Protein AF-A0A6U5VMT8-F1 (afdb_monomer_lite)

Sequence (279 aa):
MILKGLLLFLVVIGVCDGATSYKAERITAAGPVEYISSEPFVTAVGCVEQLKVTFYPINGVLPATINLYRLGTDFQITASAALIGPGREHDIICCSHYPLDRNAVLKQLPGYASSTCQGGEYNLNYFDFFQCSLLQVETVNNTKVATIYFVPPAGSDITSNGFGNITFSVQPITGEGIKTERLIVNIQIRQCNACIKAGEGLNAFAKRFYTHWLQVYSSNPEINRNPNQIDENQVIRLGPLYSVRIGDTLMSIATKFGVTVNQVLCMVKVDCMPADRQC

Foldseek 3Di:
DDDDDDPPPPPVPPPPPDPDQKWKWKQDPVGTDTDDQVDAAEEAFLDKTKMKMKGAADVLFAFPDKWKFFPPDRDTQDQDLDADDDPDFFPQDLDQPDDRTSLVVQCPDPPCVRGDQDQPPDDPVDPSQRSNKDWDWDADPRIIMIMIITGGHAPQQDDPVQKHKGKMWMWGATPVRDIDDIHIHIYIHGARKDFAAVQHFLCNVQVVRLWHSVQQCVQCVVPPPDSNDDDHRDITGNHRDDDDDVPDDLVNVCVVVVHDSLVSVNTNDPPDDDPDDDD

Structure (mmCIF, N/CA/C/O backbo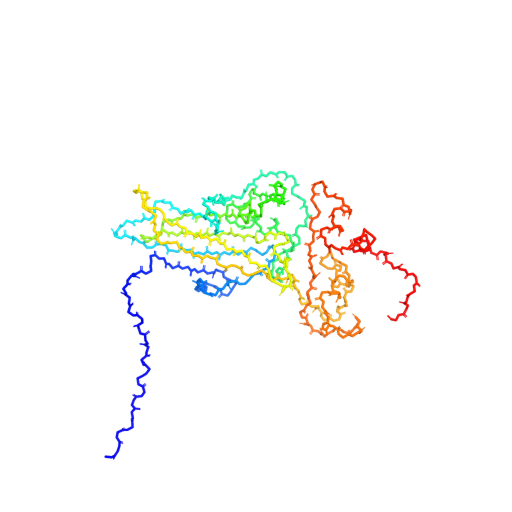ne):
data_AF-A0A6U5VMT8-F1
#
_entry.id   AF-A0A6U5VMT8-F1
#
loop_
_atom_site.group_PDB
_atom_site.id
_atom_site.type_symbol
_atom_site.label_atom_id
_atom_site.label_alt_id
_atom_site.label_comp_id
_atom_site.label_asym_id
_atom_site.label_entity_id
_atom_site.label_seq_id
_atom_site.pdbx_PDB_ins_code
_atom_site.Cartn_x
_atom_site.Cartn_y
_atom_site.Cartn_z
_atom_site.occupancy
_atom_site.B_iso_or_equiv
_atom_site.auth_seq_id
_atom_site.auth_comp_id
_atom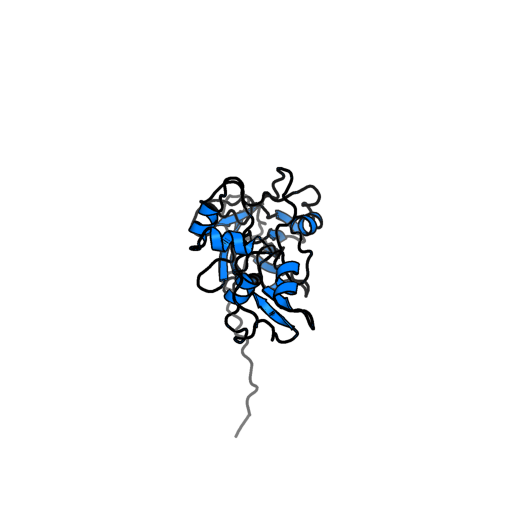_site.auth_asym_id
_atom_site.auth_atom_id
_atom_site.pdbx_PDB_model_num
ATOM 1 N N . MET A 1 1 ? 12.416 -48.930 35.412 1.00 31.72 1 MET A N 1
ATOM 2 C CA . MET A 1 1 ? 13.222 -48.699 34.190 1.00 31.72 1 MET A CA 1
ATOM 3 C C . MET A 1 1 ? 12.318 -48.980 32.996 1.00 31.72 1 MET A C 1
ATOM 5 O O . MET A 1 1 ? 11.937 -50.123 32.852 1.00 31.72 1 MET A O 1
ATOM 9 N N . ILE A 1 2 ? 11.826 -48.073 32.157 1.00 34.16 2 ILE A N 1
ATOM 10 C CA . ILE A 1 2 ? 11.857 -46.614 32.006 1.00 34.16 2 ILE A CA 1
ATOM 11 C C . ILE A 1 2 ? 10.468 -46.286 31.421 1.00 34.16 2 ILE A C 1
ATOM 13 O O . ILE A 1 2 ? 10.098 -46.856 30.396 1.00 34.16 2 ILE A O 1
ATOM 17 N N . LEU A 1 3 ? 9.704 -45.402 32.069 1.00 27.84 3 LEU A N 1
ATOM 18 C CA . LEU A 1 3 ? 8.536 -44.749 31.467 1.00 27.84 3 LEU A CA 1
ATOM 19 C C . LEU A 1 3 ? 9.095 -43.757 30.432 1.00 27.84 3 LEU A C 1
ATOM 21 O O . LEU A 1 3 ? 9.784 -42.813 30.817 1.00 27.84 3 LEU A O 1
ATOM 25 N N . LYS A 1 4 ? 8.889 -43.986 29.130 1.00 34.34 4 LYS A N 1
ATOM 26 C CA . LYS A 1 4 ? 9.306 -43.022 28.099 1.00 34.34 4 LYS A CA 1
ATOM 27 C C . LYS A 1 4 ? 8.244 -41.937 27.968 1.00 34.34 4 LYS A C 1
ATOM 29 O O . LYS A 1 4 ? 7.077 -42.225 27.724 1.00 34.34 4 LYS A O 1
ATOM 34 N N . GLY A 1 5 ? 8.699 -40.710 28.207 1.00 29.98 5 GLY A N 1
ATOM 35 C CA . GLY A 1 5 ? 7.900 -39.515 28.404 1.00 29.98 5 GLY A CA 1
ATOM 36 C C . GLY A 1 5 ? 6.994 -39.171 27.231 1.00 29.98 5 GLY A C 1
ATOM 37 O O . GLY A 1 5 ? 7.410 -39.114 26.076 1.00 29.98 5 GLY A O 1
ATOM 38 N N . LEU A 1 6 ? 5.757 -38.874 27.604 1.00 31.97 6 LEU A N 1
ATOM 39 C CA . LEU A 1 6 ? 4.847 -38.004 26.890 1.00 31.97 6 LEU A CA 1
ATOM 40 C C . LEU A 1 6 ? 5.544 -36.638 26.753 1.00 31.97 6 LEU A C 1
ATOM 42 O O . LEU A 1 6 ? 5.722 -35.934 27.748 1.00 31.97 6 LEU A O 1
ATOM 46 N N . LEU A 1 7 ? 6.000 -36.286 25.547 1.00 33.12 7 LEU A N 1
ATOM 47 C CA . LEU A 1 7 ? 6.402 -34.916 25.234 1.00 33.12 7 LEU A CA 1
ATOM 48 C C . LEU A 1 7 ? 5.129 -34.060 25.299 1.00 33.12 7 LEU A C 1
ATOM 50 O O . LEU A 1 7 ? 4.396 -33.929 24.320 1.00 33.12 7 LEU A O 1
ATOM 54 N N . LEU A 1 8 ? 4.843 -33.513 26.482 1.00 30.08 8 LEU A N 1
ATOM 55 C CA . LEU A 1 8 ? 4.025 -32.317 26.598 1.00 30.08 8 LEU A CA 1
ATOM 56 C C . LEU A 1 8 ? 4.753 -31.242 25.788 1.00 30.08 8 LEU A C 1
ATOM 58 O O . LEU A 1 8 ? 5.770 -30.705 26.227 1.00 30.08 8 LEU A O 1
ATOM 62 N N . PHE A 1 9 ? 4.234 -30.926 24.604 1.00 29.59 9 PHE A N 1
ATOM 63 C CA . PHE A 1 9 ? 4.413 -29.591 24.064 1.00 29.59 9 PHE A CA 1
ATOM 64 C C . PHE A 1 9 ? 3.758 -28.651 25.074 1.00 29.59 9 PHE A C 1
ATOM 66 O O . PHE A 1 9 ? 2.544 -28.453 25.070 1.00 29.59 9 PHE A O 1
ATOM 73 N N . LEU A 1 10 ? 4.571 -28.120 25.990 1.00 26.94 10 LEU A N 1
ATOM 74 C CA . LEU A 1 10 ? 4.282 -26.861 26.648 1.00 26.94 10 LEU A CA 1
ATOM 75 C C . LEU A 1 10 ? 4.162 -25.832 25.523 1.00 26.94 10 LEU A C 1
ATOM 77 O O . LEU A 1 10 ? 5.139 -25.224 25.094 1.00 26.94 10 LEU A O 1
ATOM 81 N N . VAL A 1 11 ? 2.937 -25.666 25.023 1.00 31.53 11 VAL A N 1
ATOM 82 C CA . VAL A 1 11 ? 2.485 -24.363 24.564 1.00 31.53 11 VAL A CA 1
ATOM 83 C C . VAL A 1 11 ? 2.763 -23.459 25.751 1.00 31.53 11 VAL A C 1
ATOM 85 O O . VAL A 1 11 ? 2.129 -23.584 26.799 1.00 31.53 11 VAL A O 1
ATOM 88 N N . VAL A 1 12 ? 3.796 -22.630 25.629 1.00 30.16 12 VAL A N 1
ATOM 89 C CA . VAL A 1 12 ? 3.977 -21.493 26.516 1.00 30.16 12 VAL A CA 1
ATOM 90 C C . VAL A 1 12 ? 2.755 -20.625 26.256 1.00 30.16 12 VAL A C 1
ATOM 92 O O . VAL A 1 12 ? 2.722 -19.826 25.325 1.00 30.16 12 VAL A O 1
ATOM 95 N N . ILE A 1 13 ? 1.702 -20.870 27.033 1.00 35.22 13 ILE A N 1
ATOM 96 C CA . ILE A 1 13 ? 0.618 -19.929 27.240 1.00 35.22 13 ILE A CA 1
ATOM 97 C C . ILE A 1 13 ? 1.320 -18.764 27.921 1.00 35.22 13 ILE A C 1
ATOM 99 O O . ILE A 1 13 ? 1.593 -18.802 29.121 1.00 35.22 13 ILE A O 1
ATOM 103 N N . GLY A 1 14 ? 1.740 -17.795 27.108 1.00 29.44 14 GLY A N 1
ATOM 104 C CA . GLY A 1 14 ? 2.198 -16.512 27.597 1.00 29.44 14 GLY A CA 1
ATOM 105 C C . GLY A 1 14 ? 1.125 -15.996 28.538 1.00 29.44 14 GLY A C 1
ATOM 106 O O . GLY A 1 14 ? -0.037 -15.871 28.159 1.00 29.44 14 GLY A O 1
ATOM 107 N N . VAL A 1 15 ? 1.525 -15.807 29.787 1.00 29.62 15 VAL A N 1
ATOM 108 C CA . VAL A 1 15 ? 0.721 -15.255 30.867 1.00 29.62 15 VAL A CA 1
ATOM 109 C C . VAL A 1 15 ? 0.064 -13.970 30.359 1.00 29.62 15 VAL A C 1
ATOM 111 O O . VAL A 1 15 ? 0.744 -12.984 30.082 1.00 29.62 15 VAL A O 1
ATOM 114 N N . CYS A 1 16 ? -1.255 -14.010 30.172 1.00 33.06 16 CYS A N 1
ATOM 115 C CA . CYS A 1 16 ? -2.069 -12.848 29.847 1.00 33.06 16 CYS A CA 1
ATOM 116 C C . CYS A 1 16 ? -2.240 -11.989 31.106 1.00 33.06 16 CYS A C 1
ATOM 118 O O . CYS A 1 16 ? -3.279 -12.060 31.752 1.00 33.06 16 CYS A O 1
ATOM 120 N N . ASP A 1 17 ? -1.245 -11.170 31.435 1.00 32.69 17 ASP A N 1
ATOM 121 C CA . ASP A 1 17 ? -1.434 -10.007 32.307 1.00 32.69 17 ASP A CA 1
ATOM 122 C C . ASP A 1 17 ? -1.440 -8.751 31.426 1.00 32.69 17 ASP A C 1
ATOM 124 O O . ASP A 1 17 ? -0.402 -8.177 31.105 1.00 32.69 17 ASP A O 1
ATOM 128 N N . GLY A 1 18 ? -2.645 -8.374 30.980 1.00 35.12 18 GLY A N 1
ATOM 129 C CA . GLY A 1 18 ? -2.907 -7.246 30.080 1.00 35.12 18 GLY A CA 1
ATOM 130 C C . GLY A 1 18 ? -3.560 -7.704 28.779 1.00 35.12 18 GLY A C 1
ATOM 131 O O . GLY A 1 18 ? -2.881 -7.947 27.787 1.00 35.12 18 GLY A O 1
ATOM 132 N N . ALA A 1 19 ? -4.885 -7.868 28.789 1.00 41.78 19 ALA A N 1
ATOM 133 C CA . ALA A 1 19 ? -5.653 -8.261 27.610 1.00 41.78 19 ALA A CA 1
ATOM 134 C C . ALA A 1 19 ? -5.366 -7.310 26.437 1.00 41.78 19 ALA A C 1
ATOM 136 O O . ALA A 1 19 ? -5.540 -6.097 26.569 1.00 41.78 19 ALA A O 1
ATOM 137 N N . THR A 1 20 ? -4.956 -7.854 25.292 1.00 55.00 20 THR A N 1
ATOM 138 C CA . THR A 1 20 ? -4.844 -7.089 24.050 1.00 55.00 20 THR A CA 1
ATOM 139 C C . THR A 1 20 ? -6.195 -6.436 23.759 1.00 55.00 20 THR A C 1
ATOM 141 O O . THR A 1 20 ? -7.201 -7.099 23.512 1.00 55.00 20 THR A O 1
ATOM 144 N N . SER A 1 21 ? -6.244 -5.103 23.830 1.00 77.25 21 SER A N 1
ATOM 145 C CA . SER A 1 21 ? -7.488 -4.338 23.636 1.00 77.25 21 SER A CA 1
ATOM 146 C C . SER A 1 21 ? -7.974 -4.336 22.181 1.00 77.25 21 SER A C 1
ATOM 148 O O . SER A 1 21 ? -9.044 -3.806 21.871 1.00 77.25 21 SER A O 1
ATOM 150 N N . TYR A 1 22 ? -7.208 -4.952 21.281 1.00 87.44 22 TYR A N 1
ATOM 151 C CA . TYR A 1 22 ? -7.495 -5.027 19.863 1.00 87.44 22 TYR A CA 1
ATOM 152 C C . TYR A 1 22 ? -6.992 -6.323 19.222 1.00 87.44 22 TYR A C 1
ATOM 154 O O . TYR A 1 22 ? -6.039 -6.945 19.687 1.00 87.44 22 TYR A O 1
ATOM 162 N N . LYS A 1 23 ? -7.612 -6.677 18.095 1.00 91.44 23 LYS A N 1
ATOM 163 C CA . LYS A 1 23 ? -7.127 -7.645 17.108 1.00 91.44 23 LYS A CA 1
ATOM 164 C C . LYS A 1 23 ? -6.920 -6.919 15.783 1.00 91.44 23 LYS A C 1
ATOM 166 O O . LYS A 1 23 ? -7.817 -6.201 15.346 1.00 91.44 23 LYS A O 1
ATOM 171 N N . ALA A 1 24 ? -5.771 -7.101 15.141 1.00 92.94 24 ALA A N 1
ATOM 172 C CA . ALA A 1 24 ? -5.482 -6.521 13.833 1.00 92.94 24 ALA A CA 1
ATOM 173 C C . ALA A 1 24 ? -5.333 -7.622 12.778 1.00 92.94 24 ALA A C 1
ATOM 175 O O . ALA A 1 24 ? -4.689 -8.639 13.017 1.00 92.94 24 ALA A O 1
ATOM 176 N N . GLU A 1 25 ? -5.929 -7.422 11.607 1.00 94.62 25 GLU A N 1
ATOM 177 C CA . GLU A 1 25 ? -5.935 -8.376 10.502 1.00 94.62 25 GLU A CA 1
ATOM 178 C C . GLU A 1 25 ? -5.671 -7.640 9.186 1.00 94.62 25 GLU A C 1
ATOM 180 O O . GLU A 1 25 ? -6.363 -6.680 8.840 1.00 94.62 25 GLU A O 1
ATOM 185 N N . ARG A 1 26 ? -4.691 -8.109 8.416 1.00 92.06 26 ARG A N 1
ATOM 186 C CA . ARG A 1 26 ? -4.532 -7.725 7.015 1.00 92.06 26 ARG A CA 1
ATOM 187 C C . ARG A 1 26 ? -5.490 -8.551 6.171 1.00 92.06 26 ARG A C 1
ATOM 189 O O . ARG A 1 26 ? -5.494 -9.777 6.252 1.00 92.06 26 ARG A O 1
ATOM 196 N N . ILE A 1 27 ? -6.268 -7.895 5.322 1.00 89.94 27 ILE A N 1
ATOM 197 C CA . ILE A 1 27 ? -7.156 -8.581 4.386 1.00 89.94 27 ILE A CA 1
ATOM 198 C C . ILE A 1 27 ? -6.402 -8.787 3.075 1.00 89.94 27 ILE A C 1
ATOM 200 O O . ILE A 1 27 ? -5.969 -7.831 2.437 1.00 89.94 27 ILE A O 1
ATOM 204 N N . THR A 1 28 ? -6.213 -10.047 2.690 1.00 83.44 28 THR A N 1
ATOM 205 C CA . THR A 1 28 ? -5.520 -10.431 1.454 1.00 83.44 28 THR A CA 1
ATOM 206 C C . THR A 1 28 ? -6.472 -11.161 0.509 1.00 83.44 28 THR A C 1
ATOM 208 O O . THR A 1 28 ? -7.557 -11.578 0.911 1.00 83.44 28 THR A O 1
ATOM 211 N N . ALA A 1 29 ? -6.047 -11.394 -0.736 1.00 75.31 29 ALA A N 1
ATOM 212 C CA . ALA A 1 29 ? -6.804 -12.224 -1.679 1.00 75.31 29 ALA A CA 1
ATOM 213 C C . ALA A 1 29 ? -7.028 -13.668 -1.176 1.00 75.31 29 ALA A C 1
ATOM 215 O O . ALA A 1 29 ? -8.004 -14.302 -1.562 1.00 75.31 29 ALA A O 1
ATOM 216 N N . ALA A 1 30 ? -6.150 -14.177 -0.302 1.00 80.69 30 ALA A N 1
ATOM 217 C CA . ALA A 1 30 ? -6.281 -15.496 0.318 1.00 80.69 30 ALA A CA 1
ATOM 218 C C . ALA A 1 30 ? -7.145 -15.486 1.597 1.00 80.69 30 ALA A C 1
ATOM 220 O O . ALA A 1 30 ? -7.399 -16.542 2.172 1.00 80.69 30 ALA A O 1
ATOM 221 N N . GLY A 1 31 ? -7.594 -14.309 2.043 1.00 87.00 31 GLY A N 1
ATOM 222 C CA . GLY A 1 31 ? -8.371 -14.114 3.264 1.00 87.00 31 GLY A CA 1
ATOM 223 C C . GLY A 1 31 ? -7.658 -13.263 4.325 1.00 87.00 31 GLY A C 1
ATOM 224 O O . GLY A 1 31 ? -6.572 -12.723 4.072 1.00 87.00 31 GLY A O 1
ATOM 225 N N . PRO A 1 32 ? -8.287 -13.097 5.504 1.00 91.19 32 PRO A N 1
ATOM 226 C CA . PRO A 1 32 ? -7.714 -12.367 6.631 1.00 91.19 32 PRO A CA 1
ATOM 227 C C . PRO A 1 32 ? -6.498 -13.095 7.213 1.00 91.19 32 PRO A C 1
ATOM 229 O O . PRO A 1 32 ? -6.549 -14.296 7.470 1.00 91.19 32 PRO A O 1
ATOM 232 N N . VAL A 1 33 ? -5.424 -12.351 7.457 1.00 91.88 33 VAL A N 1
ATOM 233 C CA . VAL A 1 33 ? -4.204 -12.818 8.124 1.00 91.88 33 VAL A CA 1
ATOM 234 C C . VAL A 1 33 ? -3.947 -11.906 9.314 1.00 91.88 33 VAL A C 1
ATOM 236 O O . VAL A 1 33 ? -4.033 -10.687 9.178 1.00 91.88 33 VAL A O 1
ATOM 239 N N . GLU A 1 34 ? -3.651 -12.473 10.479 1.00 92.00 34 GLU A N 1
ATOM 240 C CA . GLU A 1 34 ? -3.339 -11.686 11.673 1.00 92.00 34 GLU A CA 1
ATOM 241 C C . GLU A 1 34 ? -2.133 -10.767 11.431 1.00 92.00 34 GLU A C 1
ATOM 243 O O . GLU A 1 34 ? -1.140 -11.160 10.817 1.00 92.00 34 GLU A O 1
ATOM 248 N N . TYR A 1 35 ? -2.244 -9.519 11.885 1.00 90.75 35 TYR A N 1
ATOM 249 C CA . TYR A 1 35 ? -1.182 -8.529 11.799 1.00 90.75 35 TYR A CA 1
ATOM 250 C C . TYR A 1 35 ? -0.462 -8.399 13.142 1.00 90.75 35 TYR A C 1
ATOM 252 O O . TYR A 1 35 ? -1.092 -8.132 14.166 1.00 90.75 35 TYR A O 1
ATOM 260 N N . ILE A 1 36 ? 0.866 -8.518 13.114 1.00 85.31 36 ILE A N 1
ATOM 261 C CA . ILE A 1 36 ? 1.727 -8.444 14.295 1.00 85.31 36 ILE A CA 1
ATOM 262 C C . ILE A 1 36 ? 2.745 -7.323 14.088 1.00 85.31 36 ILE A C 1
ATOM 264 O O . ILE A 1 36 ? 3.513 -7.341 13.132 1.00 85.31 36 ILE A O 1
ATOM 268 N N . SER A 1 37 ? 2.799 -6.360 15.008 1.00 84.69 37 SER A N 1
ATOM 269 C CA . SER A 1 37 ? 3.635 -5.157 14.877 1.00 84.69 37 SER A CA 1
ATOM 270 C C . SER A 1 37 ? 5.139 -5.436 14.721 1.00 84.69 37 SER A C 1
ATOM 272 O O . SER A 1 37 ? 5.853 -4.595 14.174 1.00 84.69 37 SER A O 1
ATOM 274 N N . SER A 1 38 ? 5.637 -6.584 15.202 1.00 83.12 38 SER A N 1
ATOM 275 C CA . SER A 1 38 ? 7.043 -7.000 15.065 1.00 83.12 38 SER A CA 1
ATOM 276 C C . SER A 1 38 ? 7.424 -7.405 13.642 1.00 83.12 38 SER A C 1
ATOM 278 O O . SER A 1 38 ? 8.607 -7.410 13.310 1.00 83.12 38 SER A O 1
ATOM 280 N N . GLU A 1 39 ? 6.440 -7.731 12.805 1.00 84.31 39 GLU A N 1
ATOM 281 C CA . GLU A 1 39 ? 6.639 -8.137 11.421 1.00 84.31 39 GLU A CA 1
ATOM 282 C C . GLU A 1 39 ? 5.995 -7.091 10.503 1.00 84.31 39 GLU A C 1
ATOM 284 O O . GLU A 1 39 ? 4.767 -6.967 10.458 1.00 84.31 39 GLU A O 1
ATOM 289 N N . PRO A 1 40 ? 6.787 -6.282 9.775 1.00 84.25 40 PRO A N 1
ATOM 290 C CA . PRO A 1 40 ? 6.204 -5.328 8.850 1.00 84.25 40 PRO A CA 1
ATOM 291 C C . PRO A 1 40 ? 5.439 -6.094 7.773 1.00 84.25 40 PRO A C 1
ATOM 293 O O . PRO A 1 40 ? 5.983 -7.009 7.147 1.00 84.25 40 PRO A O 1
ATOM 296 N N . PHE A 1 41 ? 4.188 -5.715 7.510 1.00 86.69 41 PHE A N 1
ATOM 297 C CA . PHE A 1 41 ? 3.522 -6.301 6.355 1.00 86.69 41 PHE A CA 1
ATOM 298 C C . PHE A 1 41 ? 4.101 -5.653 5.099 1.00 86.69 41 PHE A C 1
ATOM 300 O O . PHE A 1 41 ? 4.375 -4.449 5.049 1.00 86.69 41 PHE A O 1
ATOM 307 N N . VAL A 1 42 ? 4.312 -6.477 4.078 1.00 85.81 42 VAL A N 1
ATOM 308 C CA . VAL A 1 42 ? 5.038 -6.050 2.890 1.00 85.81 42 VAL A CA 1
ATOM 309 C C . VAL A 1 42 ? 4.089 -5.861 1.712 1.00 85.81 42 VAL A C 1
ATOM 311 O O . VAL A 1 42 ? 3.307 -6.757 1.390 1.00 85.81 42 VAL A O 1
ATOM 314 N N . THR A 1 43 ? 4.198 -4.716 1.048 1.00 85.25 43 THR A N 1
ATOM 315 C CA . THR A 1 43 ? 3.390 -4.324 -0.116 1.00 85.25 43 THR A CA 1
ATOM 316 C C . THR A 1 43 ? 4.259 -3.598 -1.156 1.00 85.25 43 THR A C 1
ATOM 318 O O . THR A 1 43 ? 5.488 -3.637 -1.064 1.00 85.25 43 THR A O 1
ATOM 321 N N . ALA A 1 44 ? 3.655 -2.974 -2.165 1.00 80.06 44 ALA A N 1
ATOM 322 C CA . ALA A 1 44 ? 4.323 -2.185 -3.195 1.00 80.06 44 ALA A CA 1
ATOM 323 C C . ALA A 1 44 ? 3.546 -0.890 -3.493 1.00 80.06 44 ALA A C 1
ATOM 325 O O . ALA A 1 44 ? 2.392 -0.724 -3.094 1.00 80.06 44 ALA A O 1
ATOM 326 N N . VAL A 1 45 ? 4.187 0.036 -4.208 1.00 77.38 45 VAL A N 1
ATOM 327 C CA . VAL A 1 45 ? 3.576 1.310 -4.614 1.00 77.38 45 VAL A CA 1
ATOM 328 C C . VAL A 1 45 ? 2.280 1.084 -5.393 1.00 77.38 45 VAL A C 1
ATOM 330 O O . VAL A 1 45 ? 2.188 0.213 -6.261 1.00 77.38 45 VAL A O 1
ATOM 333 N N . GLY A 1 46 ? 1.264 1.885 -5.072 1.00 74.19 46 GLY A N 1
ATOM 334 C CA . GLY A 1 46 ? -0.030 1.848 -5.748 1.00 74.19 46 GLY A CA 1
ATOM 335 C C . GLY A 1 46 ? -0.937 0.689 -5.329 1.00 74.19 46 GLY A C 1
ATOM 336 O O . GLY A 1 46 ? -2.102 0.684 -5.724 1.00 74.19 46 GLY A O 1
ATOM 337 N N . CYS A 1 47 ? -0.456 -0.262 -4.521 1.00 79.81 47 CYS A N 1
ATOM 338 C CA . CYS A 1 47 ? -1.284 -1.363 -4.049 1.00 79.81 47 CYS A CA 1
ATOM 339 C C . CYS A 1 47 ? -2.306 -0.906 -3.019 1.00 79.81 47 CYS A C 1
ATOM 341 O O . CYS A 1 47 ? -1.954 -0.329 -1.995 1.00 79.81 47 CYS A O 1
ATOM 343 N N . VAL A 1 48 ? -3.579 -1.192 -3.290 1.00 81.62 48 VAL A N 1
ATOM 344 C CA . VAL A 1 48 ? -4.628 -1.046 -2.286 1.00 81.62 48 VAL A CA 1
ATOM 345 C C . VAL A 1 48 ? -4.446 -2.147 -1.258 1.00 81.62 48 VAL A C 1
ATOM 347 O O . VAL A 1 48 ? -4.503 -3.332 -1.578 1.00 81.62 48 VAL A O 1
ATOM 350 N N . GLU A 1 49 ? -4.250 -1.734 -0.019 1.00 87.12 49 GLU A N 1
ATOM 351 C CA . GLU A 1 49 ? -4.144 -2.620 1.125 1.00 87.12 49 GLU A CA 1
ATOM 352 C C . GLU A 1 49 ? -5.269 -2.311 2.107 1.00 87.12 49 GLU A C 1
ATOM 354 O O . GLU A 1 49 ? -5.705 -1.164 2.251 1.00 87.12 49 GLU A O 1
ATOM 359 N N . GLN A 1 50 ? -5.733 -3.354 2.788 1.00 89.69 50 GLN A N 1
ATOM 360 C CA . GLN A 1 50 ? -6.806 -3.259 3.763 1.00 89.69 50 GLN A CA 1
ATOM 361 C C . GLN A 1 50 ? -6.331 -3.827 5.100 1.00 89.69 50 GLN A C 1
ATOM 363 O O . GLN A 1 50 ? -5.997 -5.010 5.213 1.00 89.69 50 GLN A O 1
ATOM 368 N N . LEU A 1 51 ? -6.333 -2.972 6.121 1.00 92.44 51 LEU A N 1
ATOM 369 C CA . LEU A 1 51 ? -6.075 -3.337 7.509 1.00 92.44 51 LEU A CA 1
ATOM 370 C C . LEU A 1 51 ? -7.371 -3.194 8.304 1.00 92.44 51 LEU A C 1
ATOM 372 O O . LEU A 1 51 ? -7.942 -2.107 8.394 1.00 92.44 51 LEU A O 1
ATOM 376 N N . LYS A 1 52 ? -7.831 -4.292 8.890 1.00 94.50 52 LYS A N 1
ATOM 377 C CA . LYS A 1 52 ? -8.982 -4.328 9.784 1.00 94.50 52 LYS A CA 1
ATOM 378 C C . LYS A 1 52 ? -8.485 -4.403 11.220 1.00 94.50 52 LYS A C 1
ATOM 380 O O . LYS A 1 52 ? -7.716 -5.293 11.560 1.00 94.50 52 LYS A O 1
ATOM 385 N N . VAL A 1 53 ? -8.936 -3.488 12.066 1.00 93.75 53 VAL A N 1
ATOM 386 C CA . VAL A 1 53 ? -8.617 -3.480 13.494 1.00 93.75 53 VAL A CA 1
ATOM 387 C C . VAL A 1 53 ? -9.912 -3.541 14.287 1.00 93.75 53 VAL A C 1
ATOM 389 O O . VAL A 1 53 ? -10.760 -2.656 14.189 1.00 93.75 53 VAL A O 1
ATOM 392 N N . THR A 1 54 ? -10.082 -4.605 15.060 1.00 93.25 54 THR A N 1
ATOM 393 C CA . THR A 1 54 ? -11.222 -4.818 15.947 1.00 93.25 54 THR A CA 1
ATOM 394 C C . THR A 1 54 ? -10.811 -4.468 17.364 1.00 93.25 54 THR A C 1
ATOM 396 O O . THR A 1 54 ? -9.982 -5.151 17.950 1.00 93.25 54 THR A O 1
ATOM 399 N N . PHE A 1 55 ? -11.400 -3.413 17.912 1.00 90.62 55 PHE A N 1
ATOM 400 C CA . PHE A 1 55 ? -11.213 -2.959 19.281 1.00 90.62 55 PHE A CA 1
ATOM 401 C C . PHE A 1 55 ? -12.303 -3.523 20.186 1.00 90.62 55 PHE A C 1
ATOM 403 O O . PHE A 1 55 ? -13.502 -3.377 19.914 1.00 90.62 55 PHE A O 1
ATOM 410 N N . TYR A 1 56 ? -11.872 -4.136 21.280 1.00 88.44 56 TYR A N 1
ATOM 411 C CA . TYR A 1 56 ? -12.745 -4.660 22.319 1.00 88.44 56 TYR A CA 1
ATOM 412 C C . TYR A 1 56 ? -13.027 -3.581 23.376 1.00 88.44 56 TYR A C 1
ATOM 414 O O . TYR A 1 56 ? -12.256 -2.625 23.502 1.00 88.44 56 TYR A O 1
ATOM 422 N N . PRO A 1 57 ? -14.129 -3.694 24.137 1.00 85.31 57 PRO A N 1
ATOM 423 C CA . PRO A 1 57 ? -14.401 -2.778 25.236 1.00 85.31 57 PRO A CA 1
ATOM 424 C C . PRO A 1 57 ? -13.265 -2.784 26.264 1.00 85.31 57 PRO A C 1
ATOM 426 O O . PRO A 1 57 ? -12.831 -3.842 26.716 1.00 85.31 57 PRO A O 1
ATOM 429 N N . ILE A 1 58 ? -12.831 -1.599 26.682 1.00 76.81 58 ILE A N 1
ATOM 430 C CA . ILE A 1 58 ? -11.835 -1.412 27.739 1.00 76.81 58 ILE A CA 1
ATOM 431 C C . ILE A 1 58 ? -12.601 -1.010 28.990 1.00 76.81 58 ILE A C 1
ATOM 433 O O . ILE A 1 58 ? -13.302 -0.000 28.987 1.00 76.81 58 ILE A O 1
ATOM 437 N N . ASN A 1 59 ? -12.526 -1.827 30.042 1.00 79.25 59 ASN A N 1
ATOM 438 C CA . ASN A 1 59 ? -13.334 -1.652 31.256 1.00 79.25 59 ASN A CA 1
ATOM 439 C C . ASN A 1 59 ? -14.841 -1.486 30.955 1.00 79.25 59 ASN A C 1
ATOM 441 O O . ASN A 1 59 ? -15.531 -0.690 31.583 1.00 79.25 59 ASN A O 1
ATOM 445 N N . GLY A 1 60 ? -15.349 -2.215 29.954 1.00 80.69 60 GLY A N 1
ATOM 446 C CA . GLY A 1 60 ? -16.756 -2.158 29.537 1.00 80.69 60 GLY A CA 1
ATOM 447 C C . GLY A 1 60 ? -17.126 -0.979 28.629 1.00 80.69 60 GLY A C 1
ATOM 448 O O . GLY A 1 60 ? -18.266 -0.911 28.178 1.00 80.69 60 GLY A O 1
ATOM 449 N N . VAL A 1 61 ? -16.185 -0.087 28.305 1.00 83.31 61 VAL A N 1
ATOM 450 C CA . VAL A 1 61 ? -16.420 1.075 27.437 1.00 83.31 61 VAL A CA 1
ATOM 451 C C . VAL A 1 61 ? -15.793 0.848 26.065 1.00 83.31 61 VAL A C 1
ATOM 453 O O . VAL A 1 61 ? -14.610 0.530 25.946 1.00 83.31 61 VAL A O 1
ATOM 456 N N . LEU A 1 62 ? -16.583 1.026 25.005 1.00 85.94 62 LEU A N 1
ATOM 457 C CA . LEU A 1 62 ? -16.067 1.014 23.638 1.00 85.94 62 LEU A CA 1
ATOM 458 C C . LEU A 1 62 ? -15.352 2.327 23.298 1.00 85.94 62 LEU A C 1
ATOM 460 O O . LEU A 1 62 ? -15.787 3.392 23.745 1.00 85.94 62 LEU A O 1
ATOM 464 N N . PRO A 1 63 ? -14.310 2.287 22.449 1.00 87.62 63 PRO A N 1
ATOM 465 C CA . PRO A 1 63 ? -13.712 3.502 21.915 1.00 87.62 63 PRO A CA 1
ATOM 466 C C . PRO A 1 63 ? -14.757 4.412 21.257 1.00 87.62 63 PRO A C 1
ATOM 468 O O . PRO A 1 63 ? -15.577 3.965 20.450 1.00 87.62 63 PRO A O 1
ATOM 471 N N . ALA A 1 64 ? -14.720 5.701 21.587 1.00 87.25 64 ALA A N 1
ATOM 472 C CA . ALA A 1 64 ? -15.595 6.700 20.984 1.00 87.25 64 ALA A CA 1
ATOM 473 C C . ALA A 1 64 ? -15.092 7.082 19.587 1.00 87.25 64 ALA A C 1
ATOM 475 O O . ALA A 1 64 ? -15.877 7.157 18.641 1.00 87.25 64 ALA A O 1
ATOM 476 N N . THR A 1 65 ? -13.778 7.270 19.449 1.00 86.69 65 THR A N 1
ATOM 477 C CA . THR A 1 65 ? -13.120 7.617 18.186 1.00 86.69 65 THR A CA 1
ATOM 478 C C . THR A 1 65 ? -11.856 6.789 17.980 1.00 86.69 65 THR A C 1
ATOM 480 O O . THR A 1 65 ? -11.249 6.295 18.933 1.00 86.69 65 THR A O 1
ATOM 483 N N . ILE A 1 66 ? -11.470 6.627 16.714 1.00 87.31 66 ILE A N 1
ATOM 484 C CA . ILE A 1 66 ? -10.238 5.959 16.295 1.00 87.31 66 ILE A CA 1
ATOM 485 C C . ILE A 1 66 ? -9.442 6.956 15.459 1.00 87.31 66 ILE A C 1
ATOM 487 O O . ILE A 1 66 ? -9.941 7.441 14.447 1.00 87.31 66 ILE A O 1
ATOM 491 N N . ASN A 1 67 ? -8.210 7.239 15.874 1.00 85.06 67 ASN A N 1
ATOM 492 C CA . ASN A 1 67 ? -7.339 8.210 15.221 1.00 85.06 67 ASN A CA 1
ATOM 493 C C . ASN A 1 67 ? -6.087 7.544 14.652 1.00 85.06 67 ASN A C 1
ATOM 495 O O . ASN A 1 67 ? -5.556 6.588 15.225 1.00 85.06 67 ASN A O 1
ATOM 499 N N . LEU A 1 68 ? -5.582 8.099 13.551 1.00 84.38 68 LEU A N 1
ATOM 500 C CA . LEU A 1 68 ? -4.319 7.702 12.939 1.00 84.38 68 LEU A CA 1
ATOM 501 C C . LEU A 1 68 ? -3.252 8.760 13.224 1.00 84.38 68 LEU A C 1
ATOM 503 O O . LEU A 1 68 ? -3.486 9.958 13.073 1.00 84.38 68 LEU A O 1
ATOM 507 N N . TYR A 1 69 ? -2.068 8.314 1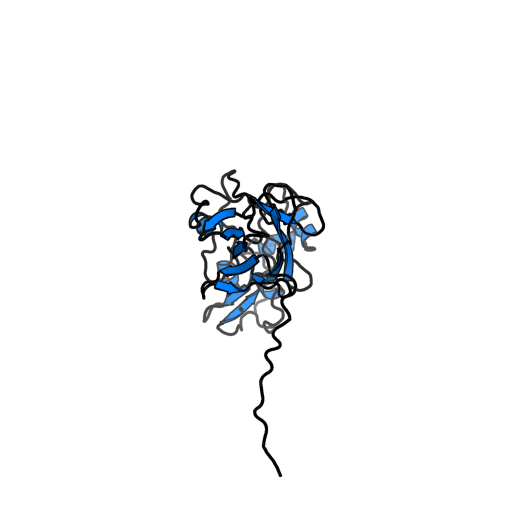3.632 1.00 79.31 69 TYR A N 1
ATOM 508 C CA . TYR A 1 69 ? -0.942 9.191 13.955 1.00 79.31 69 TYR A CA 1
ATOM 509 C C . TYR A 1 69 ? 0.315 8.737 13.229 1.00 79.31 69 TYR A C 1
ATOM 511 O O . TYR A 1 69 ? 0.620 7.543 13.208 1.00 79.31 69 TYR A O 1
ATOM 519 N N . ARG A 1 70 ? 1.096 9.684 12.708 1.00 76.88 70 ARG A N 1
ATOM 520 C CA . ARG A 1 70 ? 2.445 9.389 12.212 1.00 76.88 70 ARG A CA 1
ATOM 521 C C . ARG A 1 70 ? 3.358 9.075 13.397 1.00 76.88 70 ARG A C 1
ATOM 523 O O . ARG A 1 70 ? 3.298 9.767 14.409 1.00 76.88 70 ARG A O 1
ATOM 530 N N . LEU A 1 71 ? 4.228 8.071 13.294 1.00 72.06 71 LEU A N 1
ATOM 531 C CA . LEU A 1 71 ? 5.263 7.900 14.318 1.00 72.06 71 LEU A CA 1
ATOM 532 C C . LEU A 1 71 ? 6.357 8.968 14.200 1.00 72.06 71 LEU A C 1
ATOM 534 O O . LEU A 1 71 ? 6.734 9.366 13.102 1.00 72.06 71 LEU A O 1
ATOM 538 N N . GLY A 1 72 ? 6.862 9.419 15.352 1.00 64.25 72 GLY A N 1
ATOM 539 C CA . GLY A 1 72 ? 7.885 10.467 15.452 1.00 64.25 72 GLY A CA 1
ATOM 540 C C . GLY A 1 72 ? 7.343 11.900 15.456 1.00 64.25 72 GLY A C 1
ATOM 541 O O . GLY A 1 72 ? 8.122 12.837 15.586 1.00 64.25 72 GLY A O 1
ATOM 542 N N . THR A 1 73 ? 6.025 12.085 15.346 1.00 59.84 73 THR A N 1
ATOM 543 C CA . THR A 1 73 ? 5.357 13.389 15.478 1.00 59.84 73 THR A CA 1
ATOM 544 C C . THR A 1 73 ? 4.030 13.218 16.213 1.00 59.84 73 THR A C 1
ATOM 546 O O . THR A 1 73 ? 3.386 12.187 16.050 1.00 59.84 73 THR A O 1
ATOM 549 N N . ASP A 1 74 ? 3.548 14.242 16.914 1.00 59.72 74 ASP A N 1
ATOM 550 C CA . ASP A 1 74 ? 2.184 14.245 17.479 1.00 59.72 74 ASP A CA 1
ATOM 551 C C . ASP A 1 74 ? 1.103 14.644 16.458 1.00 59.72 74 ASP A C 1
ATOM 553 O O . ASP A 1 74 ? -0.057 14.866 16.808 1.00 59.72 74 ASP A O 1
ATOM 557 N N . PHE A 1 75 ? 1.468 14.739 15.176 1.00 65.19 75 PHE A N 1
ATOM 558 C CA . PHE A 1 75 ? 0.552 15.147 14.124 1.00 65.19 75 PHE A CA 1
ATOM 559 C C . PHE A 1 75 ? -0.443 14.021 13.813 1.00 65.19 75 PHE A C 1
ATOM 561 O O . PHE A 1 75 ? -0.064 12.925 13.378 1.00 65.19 75 PHE A O 1
ATOM 568 N N . GLN A 1 76 ? -1.726 14.304 14.048 1.00 67.69 76 GLN A N 1
ATOM 569 C CA . GLN A 1 76 ? -2.819 13.472 13.557 1.00 67.69 76 GLN A CA 1
ATOM 570 C C . GLN A 1 76 ? -2.807 13.502 12.041 1.00 67.69 76 GLN A C 1
ATOM 572 O O . GLN A 1 76 ? -2.737 14.570 11.435 1.00 67.69 76 GLN A O 1
ATOM 577 N N . ILE A 1 77 ? -2.905 12.329 11.432 1.00 67.50 77 ILE A N 1
ATOM 578 C CA . ILE A 1 77 ? -3.089 12.252 9.995 1.00 67.50 77 ILE A CA 1
ATOM 579 C C . ILE A 1 77 ? -4.578 12.082 9.733 1.00 67.50 77 ILE A C 1
ATOM 581 O O . ILE A 1 77 ? -5.225 11.206 10.309 1.00 67.50 77 ILE A O 1
ATOM 585 N N . THR A 1 78 ? -5.131 12.924 8.865 1.00 62.06 78 THR A N 1
ATOM 586 C CA . THR A 1 78 ? -6.518 12.769 8.431 1.00 62.06 78 THR A CA 1
ATOM 587 C C . THR A 1 78 ? -6.526 11.804 7.256 1.00 62.06 78 THR A C 1
ATOM 589 O O . THR A 1 78 ? -6.186 12.196 6.143 1.00 62.06 78 THR A O 1
ATOM 592 N N . ALA A 1 79 ? -6.900 10.541 7.489 1.00 65.44 79 ALA A N 1
ATOM 593 C CA . ALA A 1 79 ? -7.270 9.669 6.378 1.00 65.44 79 ALA A CA 1
ATOM 594 C C . ALA A 1 79 ? -8.450 10.306 5.652 1.00 65.44 79 ALA A C 1
ATOM 596 O O . ALA A 1 79 ? -9.526 10.483 6.223 1.00 65.44 79 ALA A O 1
ATOM 597 N N . SER A 1 80 ? -8.212 10.707 4.415 1.00 63.19 80 SER A N 1
ATOM 598 C CA . SER A 1 80 ? -9.197 11.372 3.588 1.00 63.19 80 SER A CA 1
ATOM 599 C C . SER A 1 80 ? -9.044 10.863 2.172 1.00 63.19 80 SER A C 1
ATOM 601 O O . SER A 1 80 ? -7.954 10.895 1.616 1.00 63.19 80 SER A O 1
ATOM 603 N N . ALA A 1 81 ? -10.150 10.446 1.567 1.00 57.97 81 ALA A N 1
ATOM 604 C CA . ALA A 1 81 ? -10.246 10.315 0.124 1.00 57.97 81 ALA A CA 1
ATOM 605 C C . ALA A 1 81 ? -10.632 11.695 -0.442 1.00 57.97 81 ALA A C 1
ATOM 607 O O . ALA A 1 81 ? -11.784 11.919 -0.815 1.00 57.97 81 ALA A O 1
ATOM 608 N N . ALA A 1 82 ? -9.709 12.662 -0.407 1.00 54.50 82 ALA A N 1
ATOM 609 C CA . ALA A 1 82 ? -9.998 14.027 -0.849 1.00 54.50 82 ALA A CA 1
ATOM 610 C C . ALA A 1 82 ? -10.209 14.084 -2.369 1.00 54.50 82 ALA A C 1
ATOM 612 O O . ALA A 1 82 ? -9.449 13.499 -3.134 1.00 54.50 82 ALA A O 1
ATOM 613 N N . LEU A 1 83 ? -11.243 14.815 -2.786 1.00 50.84 83 LEU A N 1
ATOM 614 C CA . LEU A 1 83 ? -11.729 14.921 -4.157 1.00 50.84 83 LEU A CA 1
ATOM 615 C C . LEU A 1 83 ? -11.320 16.238 -4.798 1.00 50.84 83 LEU A C 1
ATOM 617 O O . LEU A 1 83 ? -12.051 17.215 -4.654 1.00 50.84 83 LEU A O 1
ATOM 621 N N . ILE A 1 84 ? -10.184 16.313 -5.497 1.00 51.00 84 ILE A N 1
ATOM 622 C CA . ILE A 1 84 ? -9.874 17.544 -6.239 1.00 51.00 84 ILE A CA 1
ATOM 623 C C . ILE A 1 84 ? -9.094 17.280 -7.534 1.00 51.00 84 ILE A C 1
ATOM 625 O O . ILE A 1 84 ? -7.925 16.896 -7.510 1.00 51.00 84 ILE A O 1
ATOM 629 N N . GLY A 1 85 ? -9.737 17.634 -8.652 1.00 48.50 85 GLY A N 1
ATOM 630 C CA . GLY A 1 85 ? -9.115 17.907 -9.951 1.00 48.50 85 GLY A CA 1
ATOM 631 C C . GLY A 1 85 ? -9.132 16.742 -10.947 1.00 48.50 85 GLY A C 1
ATOM 632 O O . GLY A 1 85 ? -9.322 15.596 -10.543 1.00 48.50 85 GLY A O 1
ATOM 633 N N . PRO A 1 86 ? -8.953 17.016 -12.257 1.00 39.44 86 PRO A N 1
ATOM 634 C CA . PRO A 1 86 ? -8.844 15.978 -13.275 1.00 39.44 86 PRO A CA 1
ATOM 635 C C . PRO A 1 86 ? -7.591 15.152 -12.976 1.00 39.44 86 PRO A C 1
ATOM 637 O O . PRO A 1 86 ? -6.472 15.556 -13.289 1.00 39.44 86 PRO A O 1
ATOM 640 N N . GLY A 1 87 ? -7.782 14.027 -12.284 1.00 43.09 87 GLY A N 1
ATOM 641 C CA . GLY A 1 87 ? -6.713 13.090 -11.977 1.00 43.09 87 GLY A CA 1
ATOM 642 C C . GLY A 1 87 ? -6.016 12.710 -13.275 1.00 43.09 87 GLY A C 1
ATOM 643 O O . GLY A 1 87 ? -6.677 12.346 -14.246 1.00 43.09 87 GLY A O 1
ATOM 644 N N . ARG A 1 88 ? -4.689 12.841 -13.314 1.00 47.94 88 ARG A N 1
ATOM 645 C CA . ARG A 1 88 ? -3.929 12.364 -14.468 1.00 47.94 88 ARG A CA 1
ATOM 646 C C . ARG A 1 88 ? -4.158 10.860 -14.587 1.00 47.94 88 ARG A C 1
ATOM 648 O O . ARG A 1 88 ? -4.028 10.128 -13.603 1.00 47.94 88 ARG A O 1
ATOM 655 N N . GLU A 1 89 ? -4.559 10.429 -15.778 1.00 44.81 89 GLU A N 1
ATOM 656 C CA . GLU A 1 89 ? -4.603 9.018 -16.136 1.00 44.81 89 GLU A CA 1
ATOM 657 C C . GLU A 1 89 ? -3.192 8.435 -15.971 1.00 44.81 89 GLU A C 1
ATOM 659 O O . GLU A 1 89 ? -2.210 9.047 -16.394 1.00 44.81 89 GLU A O 1
ATOM 664 N N . HIS A 1 90 ? -3.117 7.251 -15.358 1.00 49.72 90 HIS A N 1
ATOM 665 C CA . HIS A 1 90 ? -1.914 6.421 -15.205 1.00 49.72 90 HIS A CA 1
ATOM 666 C C . HIS A 1 90 ? -0.973 6.759 -14.034 1.00 49.72 90 HIS A C 1
ATOM 668 O O . HIS A 1 90 ? 0.214 7.012 -14.227 1.00 49.72 90 HIS A O 1
ATOM 674 N N . ASP A 1 91 ? -1.452 6.632 -12.793 1.00 56.66 91 ASP A N 1
ATOM 675 C CA . ASP A 1 91 ? -0.533 6.256 -11.711 1.00 56.66 91 ASP A CA 1
ATOM 676 C C . ASP A 1 91 ? -0.332 4.737 -11.755 1.00 56.66 91 ASP A C 1
ATOM 678 O O . ASP A 1 91 ? -1.242 3.975 -11.424 1.00 56.66 91 ASP A O 1
ATOM 682 N N . ILE A 1 92 ? 0.850 4.321 -12.223 1.00 57.16 92 ILE A N 1
ATOM 683 C CA . ILE A 1 92 ? 1.234 2.917 -12.401 1.00 57.16 92 ILE A CA 1
ATOM 684 C C . ILE A 1 92 ? 1.205 2.216 -11.040 1.00 57.16 92 ILE A C 1
ATOM 686 O O . ILE A 1 92 ? 1.945 2.581 -10.124 1.00 57.16 92 ILE A O 1
ATOM 690 N N . ILE A 1 93 ? 0.359 1.194 -10.916 1.00 65.94 93 ILE A N 1
ATOM 691 C CA . ILE A 1 93 ? 0.340 0.303 -9.754 1.00 65.94 93 ILE A CA 1
ATOM 692 C C . ILE A 1 93 ? 1.303 -0.865 -9.961 1.00 65.94 93 ILE A C 1
ATOM 694 O O . ILE A 1 93 ? 1.382 -1.448 -11.041 1.00 65.94 93 ILE A O 1
ATOM 698 N N . CYS A 1 94 ? 1.991 -1.253 -8.891 1.00 71.94 94 CYS A N 1
ATOM 699 C CA . CYS A 1 94 ? 3.005 -2.300 -8.910 1.00 71.94 94 CYS A CA 1
ATOM 700 C C . CYS A 1 94 ? 2.488 -3.691 -8.518 1.00 71.94 94 CYS A C 1
ATOM 702 O O . CYS A 1 94 ? 3.273 -4.633 -8.419 1.00 71.94 94 CYS A O 1
ATOM 704 N N . CYS A 1 95 ? 1.184 -3.848 -8.281 1.00 69.06 95 CYS A N 1
ATOM 705 C CA . CYS A 1 95 ? 0.600 -5.147 -7.967 1.00 69.06 95 CYS A CA 1
ATOM 706 C C . CYS A 1 95 ? 0.393 -5.972 -9.236 1.00 69.06 95 CYS A C 1
ATOM 708 O O . CYS A 1 95 ? -0.178 -5.509 -10.219 1.00 69.06 95 CYS A O 1
ATOM 710 N N . SER A 1 96 ? 0.754 -7.249 -9.168 1.00 55.75 96 SER A N 1
ATOM 711 C CA . SER A 1 96 ? 0.593 -8.201 -10.269 1.00 55.75 96 SER A CA 1
ATOM 712 C C . SER A 1 96 ? -0.862 -8.595 -10.574 1.00 55.75 96 SER A C 1
ATOM 714 O O . SER A 1 96 ? -1.105 -9.179 -11.625 1.00 55.75 96 SER A O 1
ATOM 716 N N . HIS A 1 97 ? -1.814 -8.305 -9.675 1.00 53.84 97 HIS A N 1
ATOM 717 C CA . HIS A 1 97 ? -3.183 -8.854 -9.703 1.00 53.84 97 HIS A CA 1
ATOM 718 C C . HIS A 1 97 ? -4.318 -7.825 -9.828 1.00 53.84 97 HIS A C 1
ATOM 720 O O . HIS A 1 97 ? -5.481 -8.215 -9.862 1.00 53.84 97 HIS A O 1
ATOM 726 N N . TYR A 1 98 ? -4.021 -6.529 -9.907 1.00 54.72 98 TYR A N 1
ATOM 727 C CA . TYR A 1 98 ? -5.045 -5.479 -9.918 1.00 54.72 98 TYR A CA 1
ATOM 728 C C . TYR A 1 98 ? -4.751 -4.463 -11.021 1.00 54.72 98 TYR A C 1
ATOM 730 O O . TYR A 1 98 ? -3.595 -4.353 -11.434 1.00 54.72 98 TYR A O 1
ATOM 738 N N . PRO A 1 99 ? -5.776 -3.782 -11.570 1.00 58.00 99 PRO A N 1
ATOM 739 C CA . PRO A 1 99 ? -5.598 -2.974 -12.768 1.00 58.00 99 PRO A CA 1
ATOM 740 C C . PRO A 1 99 ? -4.495 -1.933 -12.573 1.00 58.00 99 PRO A C 1
ATOM 742 O O . PRO A 1 99 ? -4.387 -1.334 -11.511 1.00 58.00 99 PRO A O 1
ATOM 745 N N . LEU A 1 100 ? -3.692 -1.707 -13.618 1.00 63.44 100 LEU A N 1
ATOM 746 C CA . LEU A 1 100 ? -2.567 -0.760 -13.611 1.00 63.44 100 LEU A CA 1
ATOM 747 C C . LEU A 1 100 ? -2.988 0.692 -13.316 1.00 63.44 100 LEU A C 1
ATOM 749 O O . LEU A 1 100 ? -2.123 1.526 -13.075 1.00 63.44 100 LEU A O 1
ATOM 753 N N . ASP A 1 101 ? -4.292 0.989 -13.351 1.00 69.06 101 ASP A N 1
ATOM 754 C CA . ASP A 1 101 ? -4.869 2.285 -13.006 1.00 69.06 101 ASP A CA 1
ATOM 755 C C . ASP A 1 101 ? -5.363 2.301 -11.553 1.00 69.06 101 ASP A C 1
ATOM 757 O O . ASP A 1 101 ? -6.424 1.760 -11.218 1.00 69.06 101 ASP A O 1
ATOM 761 N N . ARG A 1 102 ? -4.608 2.993 -10.691 1.00 71.44 102 ARG A N 1
ATOM 762 C CA . ARG A 1 102 ? -4.950 3.200 -9.275 1.00 71.44 102 ARG A CA 1
ATOM 763 C C . ARG A 1 102 ? -6.333 3.797 -9.082 1.00 71.44 102 ARG A C 1
ATOM 765 O O . ARG A 1 102 ? -7.063 3.369 -8.191 1.00 71.44 102 ARG A O 1
ATOM 772 N N . ASN A 1 103 ? -6.711 4.774 -9.898 1.00 72.31 103 ASN A N 1
ATOM 773 C CA . ASN A 1 103 ? -7.984 5.462 -9.737 1.00 72.31 103 ASN A CA 1
ATOM 774 C C . ASN A 1 103 ? -9.153 4.542 -10.116 1.00 72.31 103 ASN A C 1
ATOM 776 O O . ASN A 1 103 ? -10.216 4.626 -9.501 1.00 72.31 103 ASN A O 1
ATOM 780 N N . ALA A 1 104 ? -8.957 3.629 -11.071 1.00 73.06 104 ALA A N 1
ATOM 781 C CA . ALA A 1 104 ? -9.940 2.597 -11.389 1.00 73.06 104 ALA A CA 1
ATOM 782 C C . ALA A 1 104 ? -10.142 1.607 -10.230 1.00 73.06 104 ALA A C 1
ATOM 784 O O . ALA A 1 104 ? -11.289 1.285 -9.923 1.00 73.06 104 ALA A O 1
ATOM 785 N N . VAL A 1 105 ? -9.066 1.168 -9.555 1.00 73.88 105 VAL A N 1
ATOM 786 C CA . VAL A 1 105 ? -9.176 0.306 -8.358 1.00 73.88 105 VAL A CA 1
ATOM 787 C C . VAL A 1 105 ? -9.912 1.034 -7.238 1.00 73.88 105 VAL A C 1
ATOM 789 O O . VAL A 1 105 ? -10.854 0.494 -6.665 1.00 73.88 105 VAL A O 1
ATOM 792 N N . LEU A 1 106 ? -9.512 2.273 -6.942 1.00 75.06 106 LEU A N 1
ATOM 793 C CA . LEU A 1 106 ? -10.101 3.047 -5.853 1.00 75.06 106 LEU A CA 1
ATOM 794 C C . LEU A 1 106 ? -11.609 3.220 -6.035 1.00 75.06 106 LEU A C 1
ATOM 796 O O . LEU A 1 106 ? -12.347 2.988 -5.089 1.00 75.06 106 LEU A O 1
ATOM 800 N N . LYS A 1 107 ? -12.092 3.511 -7.249 1.00 76.19 107 LYS A N 1
ATOM 801 C CA . LYS A 1 107 ? -13.535 3.638 -7.536 1.00 76.19 107 LYS A CA 1
ATOM 802 C C . LYS A 1 107 ? -14.361 2.388 -7.199 1.00 76.19 107 LYS A C 1
ATOM 804 O O . LYS A 1 107 ? -15.571 2.507 -7.026 1.00 76.19 107 LYS A O 1
ATOM 809 N N . GLN A 1 108 ? -13.739 1.211 -7.117 1.00 77.06 108 GLN A N 1
ATOM 810 C CA . GLN A 1 108 ? -14.409 -0.039 -6.740 1.00 77.06 108 GLN A CA 1
ATOM 811 C C . GLN A 1 108 ? -14.537 -0.210 -5.219 1.00 77.06 108 GLN A C 1
ATOM 813 O O . GLN A 1 108 ? -15.306 -1.056 -4.766 1.00 77.06 108 GLN A O 1
ATOM 818 N N . LEU A 1 109 ? -13.804 0.572 -4.419 1.00 76.00 109 LEU A N 1
ATOM 819 C CA . LEU A 1 109 ? -13.838 0.470 -2.965 1.00 76.00 109 LEU A CA 1
ATOM 820 C C . LEU A 1 109 ? -15.071 1.177 -2.375 1.00 76.00 109 LEU A C 1
ATOM 822 O O . LEU A 1 109 ? -15.458 2.261 -2.836 1.00 76.00 109 LEU A O 1
ATOM 826 N N . PRO A 1 110 ? -15.669 0.625 -1.303 1.00 75.94 110 PRO A N 1
ATOM 827 C CA . PRO A 1 110 ? -16.755 1.285 -0.588 1.00 75.94 110 PRO A CA 1
ATOM 828 C C . PRO A 1 110 ? -16.334 2.682 -0.113 1.00 75.94 110 PRO A C 1
ATOM 830 O O . PRO A 1 110 ? -15.322 2.828 0.563 1.00 75.94 110 PRO A O 1
ATOM 833 N N . GLY A 1 111 ? -17.112 3.715 -0.443 1.00 73.25 111 GLY A N 1
ATOM 834 C CA . GLY A 1 111 ? -16.818 5.100 -0.043 1.00 73.25 111 GLY A CA 1
ATOM 835 C C . GLY A 1 111 ? -15.839 5.862 -0.947 1.00 73.25 111 GLY A C 1
ATOM 836 O O . GLY A 1 111 ? -15.571 7.027 -0.670 1.00 73.25 111 GLY A O 1
ATOM 837 N N . TYR A 1 112 ? -15.355 5.254 -2.039 1.00 72.19 112 TYR A N 1
ATOM 838 C CA . TYR A 1 112 ? -14.463 5.893 -3.022 1.00 72.19 112 TYR A CA 1
ATOM 839 C C . TYR A 1 112 ? -15.091 6.116 -4.407 1.00 72.19 112 TYR A C 1
ATOM 841 O O . TYR A 1 112 ? -14.439 6.680 -5.282 1.00 72.19 112 TYR A O 1
ATOM 849 N N . ALA A 1 113 ? -16.339 5.697 -4.639 1.00 62.78 113 ALA A N 1
ATOM 850 C CA . ALA A 1 113 ? -16.960 5.700 -5.972 1.00 62.78 113 ALA A CA 1
ATOM 851 C C . ALA A 1 113 ? -16.961 7.077 -6.666 1.00 62.78 113 ALA A C 1
ATOM 853 O O . ALA A 1 113 ? -16.809 7.163 -7.884 1.00 62.78 113 ALA A O 1
ATOM 854 N N . SER A 1 114 ? -17.104 8.156 -5.895 1.00 60.41 114 SER A N 1
ATOM 855 C CA . SER A 1 114 ? -17.044 9.529 -6.397 1.00 60.41 114 SER A CA 1
ATOM 856 C C . SER A 1 114 ? -15.666 10.166 -6.261 1.00 60.41 114 SER A C 1
ATOM 858 O O . SER A 1 114 ? -15.538 11.308 -6.680 1.00 60.41 114 SER A O 1
ATOM 860 N N . SER A 1 115 ? -14.676 9.474 -5.677 1.00 60.75 115 SER A N 1
ATOM 861 C CA . SER A 1 115 ? -13.413 10.046 -5.200 1.00 60.75 115 SER A CA 1
ATOM 862 C C . SER A 1 115 ? -12.221 9.842 -6.139 1.00 60.75 115 SER A C 1
ATOM 864 O O . SER A 1 115 ? -11.998 8.749 -6.652 1.00 60.75 115 SER A O 1
ATOM 866 N N . THR A 1 116 ? -11.410 10.885 -6.339 1.00 58.53 116 THR A N 1
ATOM 867 C CA . THR A 1 116 ? -10.128 10.813 -7.059 1.00 58.53 116 THR A CA 1
ATOM 868 C C . THR A 1 116 ? -9.004 11.275 -6.152 1.00 58.53 116 THR A C 1
ATOM 870 O O . THR A 1 116 ? -8.993 12.423 -5.723 1.00 58.53 116 THR A O 1
ATOM 873 N N . CYS A 1 117 ? -8.041 10.393 -5.917 1.00 60.62 117 CYS A N 1
ATOM 874 C CA . CYS A 1 117 ? -6.809 10.708 -5.212 1.00 60.62 117 CYS A CA 1
ATOM 875 C C . CYS A 1 117 ? -6.068 11.893 -5.839 1.00 60.62 117 CYS A C 1
ATOM 877 O O . CYS A 1 117 ? -5.731 11.837 -7.024 1.00 60.62 117 CYS A O 1
ATOM 879 N N . GLN A 1 118 ? -5.732 12.915 -5.048 1.00 57.53 118 GLN A N 1
ATOM 880 C CA . GLN A 1 118 ? -4.728 13.884 -5.478 1.00 57.53 118 GLN A CA 1
ATOM 881 C C . GLN A 1 118 ? -3.376 13.175 -5.583 1.00 57.53 118 GLN A C 1
ATOM 883 O O . GLN A 1 118 ? -2.891 12.568 -4.628 1.00 57.53 118 GLN A O 1
ATOM 888 N N . GLY A 1 119 ? -2.765 13.226 -6.765 1.00 51.12 119 GLY A N 1
ATOM 889 C CA . GLY A 1 119 ? -1.437 12.674 -6.986 1.00 51.12 119 GLY A CA 1
ATOM 890 C C . GLY A 1 119 ? -0.379 13.541 -6.317 1.00 51.12 119 GLY A C 1
ATOM 891 O O . GLY A 1 119 ? 0.232 14.341 -7.002 1.00 51.12 119 GLY A O 1
ATOM 892 N N . GLY A 1 120 ? -0.169 13.406 -5.003 1.00 49.00 120 GLY A N 1
ATOM 893 C CA . GLY A 1 120 ? 0.991 13.938 -4.266 1.00 49.00 120 GLY A CA 1
ATOM 894 C C . GLY A 1 120 ? 1.373 15.402 -4.530 1.00 49.00 120 GLY A C 1
ATOM 895 O O . GLY A 1 120 ? 2.536 15.777 -4.343 1.00 49.00 120 GLY A O 1
ATOM 896 N N . GLU A 1 121 ? 0.437 16.219 -5.003 1.00 43.31 121 GLU A N 1
ATOM 897 C CA . GLU A 1 121 ? 0.617 17.652 -5.147 1.00 43.31 121 GLU A CA 1
ATOM 898 C C . GLU A 1 121 ? 0.416 18.259 -3.761 1.00 43.31 121 GLU A C 1
ATOM 900 O O . GLU A 1 121 ? -0.519 17.912 -3.050 1.00 43.31 121 GLU A O 1
ATOM 905 N N . TYR A 1 122 ? 1.336 19.142 -3.374 1.00 40.41 122 TYR A N 1
ATOM 906 C CA . TYR A 1 122 ? 1.365 19.868 -2.098 1.00 40.41 122 TYR A CA 1
ATOM 907 C C . TYR A 1 122 ? 1.965 19.131 -0.885 1.00 40.41 122 TYR A C 1
ATOM 909 O O . TYR A 1 122 ? 1.330 19.000 0.156 1.00 40.41 122 TYR A O 1
ATOM 917 N N . ASN A 1 123 ? 3.246 18.745 -0.973 1.00 40.72 123 ASN A N 1
ATOM 918 C CA . ASN A 1 123 ? 4.330 19.258 -0.103 1.00 40.72 123 ASN A CA 1
ATOM 919 C C . ASN A 1 123 ? 5.546 18.319 -0.083 1.00 40.72 123 ASN A C 1
ATOM 921 O O . ASN A 1 123 ? 5.472 17.170 0.339 1.00 40.72 123 ASN A O 1
ATOM 925 N N . LEU A 1 124 ? 6.718 18.855 -0.430 1.00 39.25 124 LEU A N 1
ATOM 926 C CA . LEU A 1 124 ? 8.008 18.151 -0.374 1.00 39.25 124 LEU A CA 1
ATOM 927 C C . LEU A 1 124 ? 8.457 17.780 1.058 1.00 39.25 124 LEU A C 1
ATOM 929 O O . LEU A 1 124 ? 9.410 17.024 1.211 1.00 39.25 124 LEU A O 1
ATOM 933 N N . ASN A 1 125 ? 7.755 18.265 2.090 1.00 43.72 125 ASN A N 1
ATOM 934 C CA . ASN A 1 125 ? 8.075 18.031 3.503 1.00 43.72 125 ASN A CA 1
ATOM 935 C C . ASN A 1 125 ? 7.174 16.993 4.198 1.00 43.72 125 ASN A C 1
ATOM 937 O O . ASN A 1 125 ? 7.453 16.605 5.332 1.00 43.72 125 ASN A O 1
ATOM 941 N N . TYR A 1 126 ? 6.118 16.510 3.539 1.00 50.03 126 TYR A N 1
ATOM 942 C CA . TYR A 1 126 ? 5.183 15.552 4.124 1.00 50.03 126 TYR A CA 1
ATOM 943 C C . TYR A 1 126 ? 4.757 14.543 3.058 1.00 50.03 126 TYR A C 1
ATOM 945 O O . TYR A 1 126 ? 3.886 14.818 2.241 1.00 50.03 126 TYR A O 1
ATOM 953 N N . PHE A 1 127 ? 5.355 13.348 3.074 1.00 52.38 127 PHE A N 1
ATOM 954 C CA . PHE A 1 127 ? 4.681 12.176 2.519 1.00 52.38 127 PHE A CA 1
ATOM 955 C C . PHE A 1 127 ? 3.460 11.921 3.402 1.00 52.38 127 PHE A C 1
ATOM 957 O O . PHE A 1 127 ? 3.551 11.222 4.411 1.00 52.38 127 PHE A O 1
ATOM 964 N N . ASP A 1 128 ? 2.340 12.567 3.095 1.00 60.06 128 ASP A N 1
ATOM 965 C CA . ASP A 1 128 ? 1.086 12.255 3.757 1.00 60.06 128 ASP A CA 1
ATOM 966 C C . ASP A 1 128 ? 0.550 10.952 3.161 1.00 60.06 128 ASP A C 1
ATOM 968 O O . ASP A 1 128 ? -0.194 10.925 2.180 1.00 60.06 128 ASP A O 1
ATOM 972 N N . PHE A 1 129 ? 1.006 9.845 3.748 1.00 62.25 129 PHE A N 1
ATOM 973 C CA . PHE A 1 129 ? 0.657 8.483 3.355 1.00 62.25 129 PHE A CA 1
ATOM 974 C C . PHE A 1 129 ? -0.860 8.228 3.346 1.00 62.25 129 PHE A C 1
ATOM 976 O O . PHE A 1 129 ? -1.306 7.277 2.705 1.00 62.25 129 PHE A O 1
ATOM 983 N N . PHE A 1 130 ? -1.656 9.072 4.016 1.00 66.56 130 PHE A N 1
ATOM 984 C CA . PHE A 1 130 ? -3.094 8.878 4.165 1.00 66.56 130 PHE A CA 1
ATOM 985 C C . PHE A 1 130 ? -3.974 9.817 3.329 1.00 66.56 130 PHE A C 1
ATOM 987 O O . PHE A 1 130 ? -5.194 9.658 3.368 1.00 66.56 130 PHE A O 1
ATOM 994 N N . GLN A 1 131 ? -3.406 10.692 2.489 1.00 68.38 131 GLN A N 1
ATOM 995 C CA . GLN A 1 131 ? -4.179 11.527 1.542 1.00 68.38 131 GLN A CA 1
ATOM 996 C C . GLN A 1 131 ? -4.996 10.735 0.510 1.00 68.38 131 GLN A C 1
ATOM 998 O O . GLN A 1 131 ? -5.876 11.282 -0.149 1.00 68.38 131 GLN A O 1
ATOM 1003 N N . CYS A 1 132 ? -4.670 9.456 0.339 1.00 69.56 132 CYS A N 1
ATOM 1004 C CA . CYS A 1 132 ? -5.381 8.515 -0.523 1.00 69.56 132 CYS A CA 1
ATOM 1005 C C . CYS A 1 132 ? -6.078 7.399 0.252 1.00 69.56 132 CYS A C 1
ATOM 1007 O O . CYS A 1 132 ? -6.531 6.418 -0.339 1.00 69.56 132 CYS A O 1
ATOM 1009 N N . SER A 1 133 ? -6.127 7.518 1.575 1.00 77.31 133 SER A N 1
ATOM 1010 C CA . SER A 1 133 ? -6.612 6.471 2.461 1.00 77.31 133 SER A CA 1
ATOM 1011 C C . SER A 1 133 ? -7.998 6.792 2.995 1.00 77.31 133 SER A C 1
ATOM 1013 O O . SER A 1 133 ? -8.368 7.953 3.155 1.00 77.31 133 SER A O 1
ATOM 1015 N N . LEU A 1 134 ? -8.750 5.751 3.322 1.00 80.75 134 LEU A N 1
ATOM 1016 C CA . LEU A 1 134 ? -10.084 5.844 3.886 1.00 80.75 134 LEU A CA 1
ATOM 1017 C C . LEU A 1 134 ? -10.115 5.060 5.184 1.00 80.75 134 LEU A C 1
ATOM 1019 O O . LEU A 1 134 ? -9.730 3.893 5.234 1.00 80.75 134 LEU A O 1
ATOM 1023 N N . LEU A 1 135 ? -10.624 5.711 6.220 1.00 86.19 135 LEU A N 1
ATOM 1024 C CA . LEU A 1 135 ? -10.937 5.086 7.490 1.00 86.19 135 LEU A CA 1
ATOM 1025 C C . LEU A 1 135 ? -12.456 4.933 7.589 1.00 86.19 135 LEU A C 1
ATOM 1027 O O . LEU A 1 135 ? -13.185 5.921 7.632 1.00 86.19 135 LEU A O 1
ATOM 1031 N N . GLN A 1 136 ? -12.924 3.692 7.645 1.00 88.38 136 GLN A N 1
ATOM 1032 C CA . GLN A 1 136 ? -14.312 3.362 7.952 1.00 88.38 136 GLN A CA 1
ATOM 1033 C C . GLN A 1 136 ? -14.378 2.807 9.366 1.00 88.38 136 GLN A C 1
ATOM 1035 O O . GLN A 1 136 ? -13.652 1.872 9.700 1.00 88.38 136 GLN A O 1
ATOM 1040 N N . VAL A 1 137 ? -15.239 3.384 10.200 1.00 90.19 137 VAL A N 1
ATOM 1041 C CA . VAL A 1 137 ? -15.433 2.927 11.577 1.00 90.19 137 VAL A CA 1
ATOM 1042 C C . VAL A 1 137 ? -16.879 2.515 11.762 1.00 90.19 137 VAL A C 1
ATOM 1044 O O . VAL A 1 137 ? -17.793 3.304 11.536 1.00 90.19 137 VAL A O 1
ATOM 1047 N N . GLU A 1 138 ? -17.078 1.293 12.231 1.00 93.50 138 GLU A N 1
ATOM 1048 C CA . GLU A 1 138 ? -18.389 0.734 12.534 1.00 93.50 138 GLU A CA 1
ATOM 1049 C C . GLU A 1 138 ? -18.394 0.073 13.917 1.00 93.50 138 GLU A C 1
ATOM 1051 O O . GLU A 1 138 ? -17.350 -0.184 14.522 1.00 93.50 138 GLU A O 1
ATOM 1056 N N . THR A 1 139 ? -19.589 -0.170 14.449 1.00 94.31 139 THR A N 1
ATOM 1057 C CA . THR A 1 139 ? -19.772 -0.940 15.682 1.00 94.31 139 THR A CA 1
ATOM 1058 C C . THR A 1 139 ? -20.437 -2.262 15.320 1.00 94.31 139 THR A C 1
ATOM 1060 O O . THR A 1 139 ? -21.551 -2.257 14.803 1.00 94.31 139 THR A O 1
ATOM 1063 N N . VAL A 1 140 ? -19.786 -3.386 15.621 1.00 93.00 140 VAL A N 1
ATOM 1064 C CA . VAL A 1 140 ? -20.289 -4.736 15.314 1.00 93.00 140 VAL A CA 1
ATOM 1065 C C . VAL A 1 140 ? -20.161 -5.599 16.562 1.00 93.00 140 VAL A C 1
ATOM 1067 O O . VAL A 1 140 ? -19.083 -5.664 17.143 1.00 93.00 140 VAL A O 1
ATOM 1070 N N . ASN A 1 141 ? -21.238 -6.261 16.993 1.00 90.81 141 ASN A N 1
ATOM 1071 C CA . ASN A 1 141 ? -21.229 -7.218 18.113 1.00 90.81 141 ASN A CA 1
ATOM 1072 C C . ASN A 1 141 ? -20.484 -6.718 19.371 1.00 90.81 141 ASN A C 1
ATOM 1074 O O . ASN A 1 141 ? -19.631 -7.417 19.910 1.00 90.81 141 ASN A O 1
ATOM 1078 N N . ASN A 1 142 ? -20.786 -5.494 19.822 1.00 89.44 142 ASN A N 1
ATOM 1079 C CA . ASN A 1 142 ? -20.124 -4.851 20.967 1.00 89.44 142 ASN A CA 1
ATOM 1080 C C . ASN A 1 142 ? -18.594 -4.707 20.820 1.00 89.44 142 ASN A C 1
ATOM 1082 O O . ASN A 1 142 ? -17.852 -4.749 21.797 1.00 89.44 142 ASN A O 1
ATOM 1086 N N . THR A 1 143 ? -18.120 -4.530 19.589 1.00 91.00 143 THR A N 1
ATOM 1087 C CA . THR A 1 143 ? -16.740 -4.162 19.259 1.00 91.00 143 THR A CA 1
ATOM 1088 C C . THR A 1 143 ? -16.745 -2.948 18.342 1.00 91.00 143 THR A C 1
ATOM 1090 O O . THR A 1 143 ? -17.715 -2.708 17.614 1.00 91.00 143 THR A O 1
ATOM 1093 N N . LYS A 1 144 ? -15.667 -2.167 18.373 1.00 91.62 144 LYS A N 1
ATOM 1094 C CA . LYS A 1 144 ? -15.425 -1.092 17.408 1.00 91.62 144 LYS A CA 1
ATOM 1095 C C . LYS A 1 144 ? -14.497 -1.609 16.328 1.00 91.62 144 LYS A C 1
ATOM 1097 O O . LYS A 1 144 ? -13.380 -2.008 16.624 1.00 91.62 144 LYS A O 1
ATOM 1102 N N . VAL A 1 145 ? -14.942 -1.597 15.081 1.00 93.44 145 VAL A N 1
ATOM 1103 C CA . VAL A 1 145 ? -14.152 -2.075 13.948 1.00 93.44 145 VAL A CA 1
ATOM 1104 C C . VAL A 1 145 ? -13.713 -0.876 13.124 1.00 93.44 145 VAL A C 1
ATOM 1106 O O . VAL A 1 145 ? -14.545 -0.120 12.632 1.00 93.44 145 VAL A O 1
ATOM 1109 N N . ALA A 1 146 ? -12.402 -0.702 12.989 1.00 92.44 146 ALA A N 1
ATOM 1110 C CA . ALA A 1 146 ? -11.783 0.258 12.091 1.00 92.44 146 ALA A CA 1
ATOM 1111 C C . ALA A 1 146 ? -11.230 -0.484 10.872 1.00 92.44 146 ALA A C 1
ATOM 1113 O O . ALA A 1 146 ? -10.318 -1.298 10.999 1.00 92.44 146 ALA A O 1
ATOM 1114 N N . THR A 1 147 ? -11.766 -0.191 9.693 1.00 92.25 147 THR A N 1
ATOM 1115 C CA . THR A 1 147 ? -11.231 -0.671 8.418 1.00 92.25 147 THR A CA 1
ATOM 1116 C C . THR A 1 147 ? -10.490 0.470 7.742 1.00 92.25 147 THR A C 1
ATOM 1118 O O . THR A 1 147 ? -11.078 1.503 7.421 1.00 92.25 147 THR A O 1
ATOM 1121 N N . ILE A 1 148 ? -9.190 0.281 7.548 1.00 89.69 148 ILE A N 1
ATOM 1122 C CA . ILE A 1 148 ? -8.292 1.251 6.933 1.00 89.69 148 ILE A CA 1
ATOM 1123 C C . ILE A 1 148 ? -7.939 0.729 5.546 1.00 89.69 148 ILE A C 1
ATOM 1125 O O . ILE A 1 148 ? -7.260 -0.291 5.420 1.00 89.69 148 ILE A O 1
ATOM 1129 N N . TYR A 1 149 ? -8.387 1.445 4.522 1.00 86.38 149 TYR A N 1
ATOM 1130 C CA . TYR A 1 149 ? -7.913 1.280 3.154 1.00 86.38 149 TYR A CA 1
ATOM 1131 C C . TYR A 1 149 ? -6.809 2.296 2.925 1.00 86.38 149 TYR A C 1
ATOM 1133 O O . TYR A 1 149 ? -7.015 3.480 3.185 1.00 86.38 149 TYR A O 1
ATOM 1141 N N . PHE A 1 150 ? -5.651 1.863 2.448 1.00 81.50 150 PHE A N 1
ATOM 1142 C CA . PHE A 1 150 ? -4.563 2.777 2.123 1.00 81.50 150 PHE A CA 1
ATOM 1143 C C . PHE A 1 150 ? -3.834 2.334 0.865 1.00 81.50 150 PHE A C 1
ATOM 1145 O O . PHE A 1 150 ? -3.875 1.168 0.468 1.00 81.50 150 PHE A O 1
ATOM 1152 N N . VAL A 1 151 ? -3.167 3.299 0.238 1.00 79.81 151 VAL A N 1
ATOM 1153 C CA . VAL A 1 151 ? -2.367 3.085 -0.963 1.00 79.81 151 VAL A CA 1
ATOM 1154 C C . VAL A 1 151 ? -0.987 3.689 -0.742 1.00 79.81 151 VAL A C 1
ATOM 1156 O O . VAL A 1 151 ? -0.892 4.908 -0.577 1.00 79.81 151 VAL A O 1
ATOM 1159 N N . PRO A 1 152 ? 0.092 2.886 -0.753 1.00 80.06 152 PRO A N 1
ATOM 1160 C CA . PRO A 1 152 ? 1.443 3.415 -0.672 1.00 80.06 152 PRO A CA 1
ATOM 1161 C C . PRO A 1 152 ? 1.708 4.390 -1.836 1.00 80.06 152 PRO A C 1
ATOM 1163 O O . PRO A 1 152 ? 1.517 4.017 -3.001 1.00 80.06 152 PRO A O 1
ATOM 1166 N N . PRO A 1 153 ? 2.119 5.642 -1.558 1.00 73.19 153 PRO A N 1
ATOM 1167 C CA . PRO A 1 153 ? 2.252 6.678 -2.577 1.00 73.19 153 PRO A CA 1
ATOM 1168 C C . PRO A 1 153 ? 3.469 6.448 -3.479 1.00 73.19 153 PRO A C 1
ATOM 1170 O O . PRO A 1 153 ? 4.427 5.772 -3.103 1.00 73.19 153 PRO A O 1
ATOM 1173 N N . ALA A 1 154 ? 3.477 7.062 -4.662 1.00 70.69 154 ALA A N 1
ATOM 1174 C CA . ALA A 1 154 ? 4.616 6.986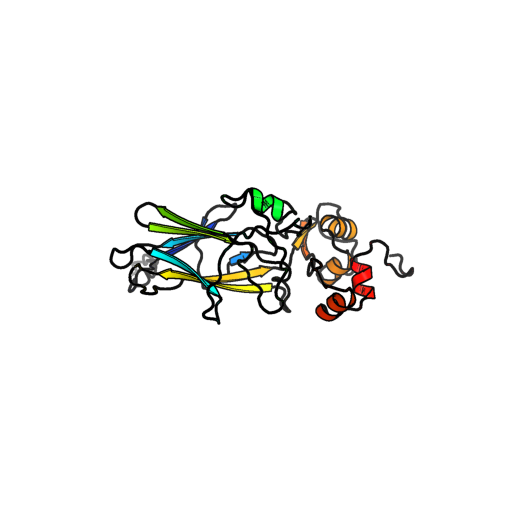 -5.575 1.00 70.69 154 ALA A CA 1
ATOM 1175 C C . ALA A 1 154 ? 5.918 7.502 -4.933 1.00 70.69 154 ALA A C 1
ATOM 1177 O O . ALA A 1 154 ? 5.938 8.552 -4.279 1.00 70.69 154 ALA A O 1
ATOM 1178 N N . GLY A 1 155 ? 7.010 6.764 -5.145 1.00 68.69 155 GLY A N 1
ATOM 1179 C CA . GLY A 1 155 ? 8.335 7.058 -4.597 1.00 68.69 155 GLY A CA 1
ATOM 1180 C C . GLY A 1 155 ? 8.549 6.621 -3.145 1.00 68.69 155 GLY A C 1
ATOM 1181 O O . GLY A 1 155 ? 9.621 6.864 -2.595 1.00 68.69 155 GLY A O 1
ATOM 1182 N N . SER A 1 156 ? 7.560 5.977 -2.516 1.00 75.00 156 SER A N 1
ATOM 1183 C CA . SER A 1 156 ? 7.711 5.390 -1.178 1.00 75.00 156 SER A CA 1
ATOM 1184 C C . SER A 1 156 ? 8.511 4.081 -1.167 1.00 75.00 156 SER A C 1
ATOM 1186 O O . SER A 1 156 ? 8.795 3.563 -0.098 1.00 75.00 156 SER A O 1
ATOM 1188 N N . ASP A 1 157 ? 8.912 3.573 -2.331 1.00 72.06 157 ASP A N 1
ATOM 1189 C CA . ASP A 1 157 ? 9.799 2.425 -2.547 1.00 72.06 157 ASP A CA 1
ATOM 1190 C C . ASP A 1 157 ? 11.280 2.811 -2.747 1.00 72.06 157 ASP A C 1
ATOM 1192 O O . ASP A 1 157 ? 12.144 1.938 -2.864 1.00 72.06 157 ASP A O 1
ATOM 1196 N N . ILE A 1 158 ? 11.599 4.111 -2.787 1.00 67.75 158 ILE A N 1
ATOM 1197 C CA . ILE A 1 158 ? 12.949 4.612 -3.074 1.00 67.75 158 ILE A CA 1
ATOM 1198 C C . ILE A 1 158 ? 13.803 4.595 -1.798 1.00 67.75 158 ILE A C 1
ATOM 1200 O O . ILE A 1 158 ? 13.749 5.524 -0.993 1.00 67.75 158 ILE A O 1
ATOM 1204 N N . THR A 1 159 ? 14.642 3.569 -1.629 1.00 62.38 159 THR A N 1
ATOM 1205 C CA . THR A 1 159 ? 15.726 3.542 -0.626 1.00 62.38 159 THR A CA 1
ATOM 1206 C C . THR A 1 159 ? 16.965 2.809 -1.146 1.00 62.38 159 THR A C 1
ATOM 1208 O O . THR A 1 159 ? 16.904 2.094 -2.147 1.00 62.38 159 THR A O 1
ATOM 1211 N N . SER A 1 160 ? 18.095 2.943 -0.440 1.00 50.88 160 SER A N 1
ATOM 1212 C CA . SER A 1 160 ? 19.362 2.265 -0.761 1.00 50.88 160 SER A CA 1
ATOM 1213 C C . SER A 1 160 ? 19.291 0.735 -0.697 1.00 50.88 160 SER A C 1
ATOM 1215 O O . SER A 1 160 ? 20.123 0.067 -1.302 1.00 50.88 160 SER A O 1
ATOM 1217 N N . ASN A 1 161 ? 18.313 0.177 0.025 1.00 58.34 161 ASN A N 1
ATOM 1218 C CA . ASN A 1 161 ? 18.224 -1.259 0.308 1.00 58.34 161 ASN A CA 1
ATOM 1219 C C . ASN A 1 161 ? 17.077 -1.943 -0.459 1.00 58.34 161 ASN A C 1
ATOM 1221 O O . ASN A 1 161 ? 16.750 -3.090 -0.170 1.00 58.34 161 ASN A O 1
ATOM 1225 N N . GLY A 1 162 ? 16.434 -1.242 -1.400 1.00 60.00 162 GLY A N 1
ATOM 1226 C CA . GLY A 1 162 ? 15.333 -1.782 -2.208 1.00 60.00 162 GLY A CA 1
ATOM 1227 C C . GLY A 1 162 ? 13.970 -1.841 -1.505 1.00 60.00 162 GLY A C 1
ATOM 1228 O O . GLY A 1 162 ? 13.025 -2.402 -2.063 1.00 60.00 162 GLY A O 1
ATOM 1229 N N . PHE A 1 163 ? 13.857 -1.260 -0.303 1.00 66.31 163 PHE A N 1
ATOM 1230 C CA . PHE A 1 163 ? 12.605 -1.192 0.452 1.00 66.31 163 PHE A CA 1
ATOM 1231 C C . PHE A 1 163 ? 12.412 0.141 1.168 1.00 66.31 163 PHE A C 1
ATOM 1233 O O . PHE A 1 163 ? 13.276 0.545 1.949 1.00 66.31 163 PHE A O 1
ATOM 1240 N N . GLY A 1 164 ? 11.266 0.788 0.984 1.00 75.31 164 GLY A N 1
ATOM 1241 C CA . GLY A 1 164 ? 10.848 1.893 1.849 1.00 75.31 164 GLY A CA 1
ATOM 1242 C C . GLY A 1 164 ? 10.055 1.422 3.059 1.00 75.31 164 GLY A C 1
ATOM 1243 O O . GLY A 1 164 ? 9.514 0.321 3.053 1.00 75.31 164 GLY A O 1
ATOM 1244 N N . ASN A 1 165 ? 9.987 2.252 4.100 1.00 79.19 165 ASN A N 1
ATOM 1245 C CA . ASN A 1 165 ? 9.220 1.952 5.307 1.00 79.19 165 ASN A CA 1
ATOM 1246 C C . ASN A 1 165 ? 8.217 3.069 5.599 1.00 79.19 165 ASN A C 1
ATOM 1248 O O . ASN A 1 165 ? 8.576 4.248 5.602 1.00 79.19 165 ASN A O 1
ATOM 1252 N N . ILE A 1 166 ? 6.974 2.687 5.888 1.00 80.19 166 ILE A N 1
ATOM 1253 C CA . ILE A 1 166 ? 5.955 3.577 6.451 1.00 80.19 166 ILE A CA 1
ATOM 1254 C C . ILE A 1 166 ? 5.612 3.053 7.833 1.00 80.19 166 ILE A C 1
ATOM 1256 O O . ILE A 1 166 ? 5.266 1.883 7.977 1.00 80.19 166 ILE A O 1
ATOM 1260 N N . THR A 1 167 ? 5.634 3.935 8.829 1.00 83.94 167 THR A N 1
ATOM 1261 C CA . THR A 1 167 ? 5.131 3.598 10.156 1.00 83.94 167 THR A CA 1
ATOM 1262 C C . THR A 1 167 ? 4.136 4.634 10.649 1.00 83.94 167 THR A C 1
ATOM 1264 O O . THR A 1 167 ? 4.395 5.842 10.654 1.00 83.94 167 THR A O 1
ATOM 1267 N N . PHE A 1 168 ? 2.994 4.146 11.109 1.00 84.81 168 PHE A N 1
ATOM 1268 C CA . PHE A 1 168 ? 1.959 4.940 11.753 1.00 84.81 168 PHE A CA 1
ATOM 1269 C C . PHE A 1 168 ? 1.380 4.163 12.927 1.00 84.81 168 PHE A C 1
ATOM 1271 O O . PHE A 1 168 ? 1.732 3.009 13.162 1.00 84.81 168 PHE A O 1
ATOM 1278 N N . SER A 1 169 ? 0.486 4.790 13.678 1.00 86.81 169 SER A N 1
ATOM 1279 C CA . SER A 1 169 ? -0.276 4.085 14.692 1.00 86.81 169 SER A CA 1
ATOM 1280 C C . SER A 1 169 ? -1.766 4.299 14.558 1.00 86.81 169 SER A C 1
ATOM 1282 O O . SER A 1 169 ? -2.197 5.412 14.250 1.00 86.81 169 SER A O 1
ATOM 1284 N N . VAL A 1 170 ? -2.521 3.293 14.967 1.00 88.69 170 VAL A N 1
ATOM 1285 C CA . VAL A 1 170 ? -3.959 3.374 15.197 1.00 88.69 170 VAL A CA 1
ATOM 1286 C C . VAL A 1 170 ? -4.187 3.502 16.697 1.00 88.69 170 VAL A C 1
ATOM 1288 O O . VAL A 1 170 ? -3.738 2.654 17.466 1.00 88.69 170 VAL A O 1
ATOM 1291 N N . GLN A 1 171 ? -4.845 4.575 17.124 1.00 86.38 171 GLN A N 1
ATOM 1292 C CA . GLN A 1 171 ? -5.082 4.848 18.536 1.00 86.38 171 GLN A CA 1
ATOM 1293 C C . GLN A 1 171 ? -6.581 5.009 18.819 1.00 86.38 171 GLN A C 1
ATOM 1295 O O . GLN A 1 171 ? -7.208 5.914 18.258 1.00 86.38 171 GLN A O 1
ATOM 1300 N N . PRO A 1 172 ? -7.157 4.182 19.708 1.00 86.62 172 PRO A N 1
ATOM 1301 C CA . PRO A 1 172 ? -8.505 4.382 20.220 1.00 86.62 172 PRO A CA 1
ATOM 1302 C C . PRO A 1 172 ? -8.522 5.437 21.321 1.00 86.62 172 PRO A C 1
ATOM 1304 O O . PRO A 1 172 ? -7.651 5.462 22.201 1.00 86.62 172 PRO A O 1
ATOM 1307 N N . ILE A 1 173 ? -9.560 6.266 21.307 1.00 82.56 173 ILE A N 1
ATOM 1308 C CA . ILE A 1 173 ? -9.832 7.255 22.348 1.00 82.56 173 ILE A CA 1
ATOM 1309 C C . ILE A 1 173 ? -11.204 6.954 22.946 1.00 82.56 173 ILE A C 1
ATOM 1311 O O . ILE A 1 173 ? -12.193 6.802 22.221 1.00 82.56 173 ILE A O 1
ATOM 1315 N N . THR A 1 174 ? -11.274 6.836 24.271 1.00 77.50 174 THR A N 1
ATOM 1316 C CA . THR A 1 174 ? -12.553 6.689 24.979 1.00 77.50 174 THR A CA 1
ATOM 1317 C C . THR A 1 174 ? -13.286 8.033 25.040 1.00 77.50 174 THR A C 1
ATOM 1319 O O . THR A 1 174 ? -12.678 9.091 24.884 1.00 77.50 174 THR A O 1
ATOM 1322 N N . GLY A 1 175 ? -14.599 8.020 25.290 1.00 67.56 175 GLY A N 1
ATOM 1323 C CA . GLY A 1 175 ? -15.401 9.250 25.409 1.00 67.56 175 GLY A CA 1
ATOM 1324 C C . GLY A 1 175 ? -14.932 10.220 26.508 1.00 67.56 175 GLY A C 1
ATOM 1325 O O . GLY A 1 175 ? -15.314 11.384 26.491 1.00 67.56 175 GLY A O 1
ATOM 1326 N N . GLU A 1 176 ? -14.069 9.764 27.419 1.00 68.50 176 GLU A N 1
ATOM 1327 C CA . GLU A 1 176 ? -13.456 10.553 28.496 1.00 68.50 176 GLU A CA 1
ATOM 1328 C C . GLU A 1 176 ? -12.097 11.166 28.102 1.00 68.50 176 GLU A C 1
ATOM 1330 O O . GLU A 1 176 ? -11.417 11.770 28.926 1.00 68.50 176 GLU A O 1
ATOM 1335 N N . GLY A 1 177 ? -11.659 11.001 26.848 1.00 64.00 177 GLY A N 1
ATOM 1336 C CA . GLY A 1 177 ? -10.375 11.518 26.366 1.00 64.00 177 GLY A CA 1
ATOM 1337 C C . GLY A 1 177 ? -9.158 10.688 26.789 1.00 64.00 177 GLY A C 1
ATOM 1338 O O . GLY A 1 177 ? -8.024 11.068 26.488 1.00 64.00 177 GLY A O 1
ATOM 1339 N N . ILE A 1 178 ? -9.364 9.539 27.442 1.00 64.06 178 ILE A N 1
ATOM 1340 C CA . ILE A 1 178 ? -8.282 8.622 27.803 1.00 64.06 178 ILE A CA 1
ATOM 1341 C C . ILE A 1 178 ? -7.775 7.945 26.527 1.00 64.06 178 ILE A C 1
ATOM 1343 O O . ILE A 1 178 ? -8.503 7.242 25.818 1.00 64.06 178 ILE A O 1
ATOM 1347 N N . LYS A 1 179 ? -6.493 8.175 26.239 1.00 66.44 179 LYS A N 1
ATOM 1348 C CA . LYS A 1 179 ? -5.750 7.489 25.184 1.00 66.44 179 LYS A CA 1
ATOM 1349 C C . LYS A 1 179 ? -5.439 6.070 25.641 1.00 66.44 179 LYS A C 1
ATOM 1351 O O . LYS A 1 179 ? -4.844 5.874 26.696 1.00 66.44 179 LYS A O 1
ATOM 1356 N N . THR A 1 180 ? -5.831 5.097 24.835 1.00 70.75 180 THR A N 1
ATOM 1357 C CA . THR A 1 180 ? -5.582 3.677 25.111 1.00 70.75 180 THR A CA 1
ATOM 1358 C C . THR A 1 180 ? -4.313 3.213 24.393 1.00 70.75 180 THR A C 1
ATOM 1360 O O . THR A 1 180 ? -3.626 4.019 23.746 1.00 70.75 180 THR A O 1
ATOM 1363 N N . GLU A 1 181 ? -3.970 1.932 24.541 1.00 77.25 181 GLU A N 1
ATOM 1364 C CA . GLU A 1 181 ? -2.841 1.331 23.836 1.00 77.25 181 GLU A CA 1
ATOM 1365 C C . GLU A 1 181 ? -2.969 1.565 22.322 1.00 77.25 181 GLU A C 1
ATOM 1367 O O . GLU A 1 181 ? -4.034 1.382 21.729 1.00 77.25 181 GLU A O 1
ATOM 1372 N N . ARG A 1 182 ? -1.879 2.016 21.694 1.00 82.19 182 ARG A N 1
ATOM 1373 C CA . ARG A 1 182 ? -1.837 2.260 20.250 1.00 82.19 182 ARG A CA 1
ATOM 1374 C C . ARG A 1 182 ? -1.301 1.022 19.536 1.00 82.19 182 ARG A C 1
ATOM 1376 O O . ARG A 1 182 ? -0.241 0.519 19.898 1.00 82.19 182 ARG A O 1
ATOM 1383 N N . LEU A 1 183 ? -1.971 0.602 18.468 1.00 88.06 183 LEU A N 1
ATOM 1384 C CA . LEU A 1 183 ? -1.417 -0.364 17.523 1.00 88.06 183 LEU A CA 1
ATOM 1385 C C . LEU A 1 183 ? -0.376 0.351 16.661 1.00 88.06 183 LEU A C 1
ATOM 1387 O O . LEU A 1 183 ? -0.706 1.341 16.007 1.00 88.06 183 LEU A O 1
ATOM 1391 N N . ILE A 1 184 ? 0.858 -0.150 16.629 1.00 88.06 184 ILE A N 1
ATOM 1392 C CA . ILE A 1 184 ? 1.888 0.318 15.695 1.00 88.06 184 ILE A CA 1
ATOM 1393 C C . ILE A 1 184 ? 1.809 -0.493 14.410 1.00 88.06 184 ILE A C 1
ATOM 1395 O O . ILE A 1 184 ? 1.905 -1.712 14.438 1.00 88.06 184 ILE A O 1
ATOM 1399 N N . VAL A 1 185 ? 1.673 0.197 13.284 1.00 89.31 185 VAL A N 1
ATOM 1400 C CA . VAL A 1 185 ? 1.611 -0.420 11.965 1.00 89.31 185 VAL A CA 1
ATOM 1401 C C . VAL A 1 185 ? 2.879 -0.083 11.201 1.00 89.31 185 VAL A C 1
ATOM 1403 O O . VAL A 1 185 ? 3.095 1.061 10.805 1.00 89.31 185 VAL A O 1
ATOM 1406 N N . ASN A 1 186 ? 3.702 -1.104 11.000 1.00 88.31 186 ASN A N 1
ATOM 1407 C CA . ASN A 1 186 ? 4.899 -1.095 10.177 1.00 88.31 186 ASN A CA 1
ATOM 1408 C C . ASN A 1 186 ? 4.588 -1.666 8.790 1.00 88.31 186 ASN A C 1
ATOM 1410 O O . ASN A 1 186 ? 4.114 -2.799 8.663 1.00 88.31 186 ASN A O 1
ATOM 1414 N N . ILE A 1 187 ? 4.894 -0.883 7.761 1.00 87.00 187 ILE A N 1
ATOM 1415 C CA . ILE A 1 187 ? 4.756 -1.242 6.352 1.00 87.00 187 ILE A CA 1
ATOM 1416 C C . ILE A 1 187 ? 6.136 -1.245 5.728 1.00 87.00 187 ILE A C 1
ATOM 1418 O O . ILE A 1 187 ? 6.849 -0.246 5.819 1.00 87.00 187 ILE A O 1
ATOM 1422 N N . GLN A 1 188 ? 6.459 -2.316 5.017 1.00 87.31 188 GLN A N 1
ATOM 1423 C CA . GLN A 1 188 ? 7.629 -2.368 4.155 1.00 87.31 188 GLN A CA 1
ATOM 1424 C C . GLN A 1 188 ? 7.187 -2.354 2.687 1.00 87.31 188 GLN A C 1
ATOM 1426 O O . GLN A 1 188 ? 6.328 -3.125 2.261 1.00 87.31 188 GLN A O 1
ATOM 1431 N N . ILE A 1 189 ? 7.762 -1.458 1.896 1.00 83.88 189 ILE A N 1
ATOM 1432 C CA . ILE A 1 189 ? 7.363 -1.195 0.515 1.00 83.88 189 ILE A CA 1
ATOM 1433 C C . ILE A 1 189 ? 8.466 -1.695 -0.386 1.00 83.88 189 ILE A C 1
ATOM 1435 O O . ILE A 1 189 ? 9.544 -1.112 -0.439 1.00 83.88 189 ILE A O 1
ATOM 1439 N N . ARG A 1 190 ? 8.191 -2.790 -1.084 1.00 82.25 190 ARG A N 1
ATOM 1440 C CA . ARG A 1 190 ? 9.074 -3.332 -2.112 1.00 82.25 190 ARG A CA 1
ATOM 1441 C C . ARG A 1 190 ? 9.109 -2.398 -3.309 1.00 82.25 190 ARG A C 1
ATOM 1443 O O . ARG A 1 190 ? 8.074 -1.867 -3.715 1.00 82.25 190 ARG A O 1
ATOM 1450 N N . GLN A 1 191 ? 10.277 -2.328 -3.938 1.00 77.50 191 GLN A N 1
ATOM 1451 C CA . GLN A 1 191 ? 10.374 -1.871 -5.317 1.00 77.50 191 GLN A CA 1
ATOM 1452 C C . GLN A 1 191 ? 9.400 -2.632 -6.210 1.00 77.50 191 GLN A C 1
ATOM 1454 O O . GLN A 1 191 ? 9.238 -3.858 -6.112 1.00 77.50 191 GLN A O 1
ATOM 1459 N N . CYS A 1 192 ? 8.783 -1.874 -7.104 1.00 77.38 192 CYS A N 1
ATOM 1460 C CA . CYS A 1 192 ? 7.864 -2.398 -8.088 1.00 77.38 192 CYS A CA 1
ATOM 1461 C C . CYS A 1 192 ? 8.515 -3.514 -8.897 1.00 77.38 192 CYS A C 1
ATOM 1463 O O . CYS A 1 192 ? 9.623 -3.360 -9.412 1.00 77.38 192 CYS A O 1
ATOM 1465 N N . ASN A 1 193 ? 7.834 -4.649 -8.994 1.00 79.69 193 ASN A N 1
ATOM 1466 C CA . ASN A 1 193 ? 8.303 -5.801 -9.743 1.00 79.69 193 ASN A CA 1
ATOM 1467 C C . ASN A 1 193 ? 7.127 -6.516 -10.401 1.00 79.69 193 ASN A C 1
ATOM 1469 O O . ASN A 1 193 ? 5.985 -6.406 -9.957 1.00 79.69 193 ASN A O 1
ATOM 1473 N N . ALA A 1 194 ? 7.414 -7.234 -11.476 1.00 78.94 194 ALA A N 1
ATOM 1474 C CA . ALA A 1 194 ? 6.434 -8.052 -12.163 1.00 78.94 194 ALA A CA 1
ATOM 1475 C C . ALA A 1 194 ? 7.107 -9.255 -12.816 1.00 78.94 194 ALA A C 1
ATOM 1477 O O . ALA A 1 194 ? 8.285 -9.205 -13.171 1.00 78.94 194 ALA A O 1
ATOM 1478 N N . CYS A 1 195 ? 6.342 -10.326 -13.009 1.00 80.19 195 CYS A N 1
ATOM 1479 C CA . CYS A 1 195 ? 6.813 -11.468 -13.779 1.00 80.19 195 CYS A CA 1
ATOM 1480 C C . CYS A 1 195 ? 6.875 -11.109 -15.265 1.00 80.19 195 CYS A C 1
ATOM 1482 O O . CYS A 1 195 ? 5.956 -10.476 -15.814 1.00 80.19 195 CYS A O 1
ATOM 1484 N N . ILE A 1 196 ? 7.949 -11.547 -15.911 1.00 78.50 196 ILE A N 1
ATOM 1485 C CA . ILE A 1 196 ? 8.044 -11.540 -17.364 1.00 78.50 196 ILE A CA 1
ATOM 1486 C C . ILE A 1 196 ? 7.167 -12.651 -17.950 1.00 78.50 196 ILE A C 1
ATOM 1488 O O . ILE A 1 196 ? 7.077 -13.746 -17.387 1.00 78.50 196 ILE A O 1
ATOM 1492 N N . LYS A 1 197 ? 6.463 -12.363 -19.047 1.00 82.31 197 LYS A N 1
ATOM 1493 C CA . LYS A 1 197 ? 5.653 -13.368 -19.753 1.00 82.31 197 LYS A CA 1
ATOM 1494 C C . LYS A 1 197 ? 6.555 -14.300 -20.568 1.00 82.31 197 LYS A C 1
ATOM 1496 O O . LYS A 1 197 ? 7.645 -13.907 -20.974 1.00 82.31 197 LYS A O 1
ATOM 1501 N N . ALA A 1 198 ? 6.083 -15.513 -20.855 1.00 80.38 198 ALA A N 1
ATOM 1502 C CA . ALA A 1 198 ? 6.797 -16.438 -21.738 1.00 80.38 198 ALA A CA 1
ATOM 1503 C C . ALA A 1 198 ? 7.097 -15.773 -23.098 1.00 80.38 198 ALA A C 1
ATOM 1505 O O . ALA A 1 198 ? 6.201 -15.196 -23.720 1.00 80.38 198 ALA A O 1
ATOM 1506 N N . GLY A 1 199 ? 8.365 -15.808 -23.519 1.00 78.56 199 GLY A N 1
ATOM 1507 C CA . GLY A 1 199 ? 8.852 -15.167 -24.747 1.00 78.56 199 GLY A CA 1
ATOM 1508 C C . GLY A 1 199 ? 8.888 -13.627 -24.751 1.00 78.56 199 GLY A C 1
ATOM 1509 O O . GLY A 1 199 ? 9.205 -13.036 -25.783 1.00 78.56 199 GLY A O 1
ATOM 1510 N N . GLU A 1 200 ? 8.564 -12.949 -23.644 1.00 80.62 200 GLU A N 1
ATOM 1511 C CA . GLU A 1 200 ? 8.654 -11.486 -23.529 1.00 80.62 200 GLU A CA 1
ATOM 1512 C C . GLU A 1 200 ? 10.108 -11.066 -23.249 1.00 80.62 200 GLU A C 1
ATOM 1514 O O . GLU A 1 200 ? 10.747 -11.583 -22.342 1.00 80.62 200 GLU A O 1
ATOM 1519 N N . GLY A 1 201 ? 10.644 -10.117 -24.024 1.00 82.88 201 GLY A N 1
ATOM 1520 C CA . GLY A 1 201 ? 11.953 -9.498 -23.762 1.00 82.88 201 GLY A CA 1
ATOM 1521 C C . GLY A 1 201 ? 11.846 -8.207 -22.938 1.00 82.88 201 GLY A C 1
ATOM 1522 O O . GLY A 1 201 ? 10.762 -7.626 -22.829 1.00 82.88 201 GLY A O 1
ATOM 1523 N N . LEU A 1 202 ? 12.975 -7.687 -22.429 1.00 83.06 202 LEU A N 1
ATOM 1524 C CA . LEU A 1 202 ? 13.003 -6.476 -21.583 1.00 83.06 202 LEU A CA 1
ATOM 1525 C C . LEU A 1 202 ? 12.352 -5.247 -22.236 1.00 83.06 202 LEU A C 1
ATOM 1527 O O . LEU A 1 202 ? 11.721 -4.455 -21.542 1.00 83.06 202 LEU A O 1
ATOM 1531 N N . ASN A 1 203 ? 12.461 -5.091 -23.558 1.00 82.25 203 ASN A N 1
ATOM 1532 C CA . ASN A 1 203 ? 11.821 -3.990 -24.284 1.00 82.25 203 ASN A CA 1
ATOM 1533 C C . ASN A 1 203 ? 10.287 -4.057 -24.227 1.00 82.25 203 ASN A C 1
ATOM 1535 O O . ASN A 1 203 ? 9.626 -3.067 -23.911 1.00 82.25 203 ASN A O 1
ATOM 1539 N N . ALA A 1 204 ? 9.716 -5.230 -24.516 1.00 80.81 204 ALA A N 1
ATOM 1540 C CA . ALA A 1 204 ? 8.271 -5.439 -24.476 1.00 80.81 204 ALA A CA 1
ATOM 1541 C C . ALA A 1 204 ? 7.737 -5.329 -23.039 1.00 80.81 204 ALA A C 1
ATOM 1543 O O . ALA A 1 204 ? 6.722 -4.670 -22.808 1.00 80.81 204 ALA A O 1
ATOM 1544 N N . PHE A 1 205 ? 8.481 -5.883 -22.078 1.00 80.44 205 PHE A N 1
ATOM 1545 C CA . PHE A 1 205 ? 8.194 -5.767 -20.654 1.00 80.44 205 PHE A CA 1
ATOM 1546 C C . PHE A 1 205 ? 8.185 -4.303 -20.186 1.00 80.44 205 PHE A C 1
ATOM 1548 O O . PHE A 1 205 ? 7.212 -3.851 -19.588 1.00 80.44 205 PHE A O 1
ATOM 1555 N N . ALA A 1 206 ? 9.220 -3.525 -20.510 1.00 79.06 206 ALA A N 1
ATOM 1556 C CA . ALA A 1 206 ? 9.313 -2.122 -20.114 1.00 79.06 206 ALA A CA 1
ATOM 1557 C C . ALA A 1 206 ? 8.161 -1.285 -20.696 1.00 79.06 206 ALA A C 1
ATOM 1559 O O . ALA A 1 206 ? 7.500 -0.541 -19.970 1.00 79.06 206 ALA A O 1
ATOM 1560 N N . LYS A 1 207 ? 7.831 -1.497 -21.978 1.00 77.75 207 LYS A N 1
ATOM 1561 C CA . LYS A 1 207 ? 6.693 -0.842 -22.638 1.00 77.75 207 LYS A CA 1
ATOM 1562 C C . LYS A 1 207 ? 5.358 -1.168 -21.962 1.00 77.75 207 LYS A C 1
ATOM 1564 O O . LYS A 1 207 ? 4.523 -0.279 -21.821 1.00 77.75 207 LYS A O 1
ATOM 1569 N N . ARG A 1 208 ? 5.157 -2.415 -21.519 1.00 76.75 208 ARG A N 1
ATOM 1570 C CA . ARG A 1 208 ? 3.948 -2.852 -20.796 1.00 76.75 208 ARG A CA 1
ATOM 1571 C C . ARG A 1 208 ? 3.744 -2.110 -19.471 1.00 76.75 208 ARG A C 1
ATOM 1573 O O . ARG A 1 208 ? 2.604 -1.946 -19.049 1.00 76.75 208 ARG A O 1
ATOM 1580 N N . PHE A 1 209 ? 4.827 -1.656 -18.848 1.00 73.94 209 PHE A N 1
ATOM 1581 C CA . PHE A 1 209 ? 4.815 -0.921 -17.583 1.00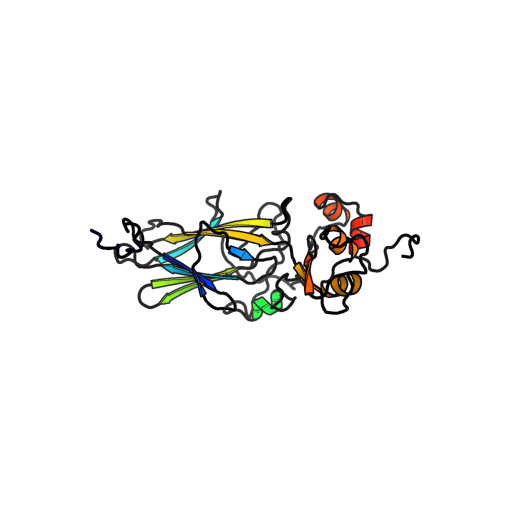 73.94 209 PHE A CA 1
ATOM 1582 C C . PHE A 1 209 ? 5.151 0.562 -17.733 1.00 73.94 209 PHE A C 1
ATOM 1584 O O . PHE A 1 209 ? 5.492 1.202 -16.744 1.00 73.94 209 PHE A O 1
ATOM 1591 N N . TYR A 1 210 ? 5.061 1.112 -18.950 1.00 72.62 210 TYR A N 1
ATOM 1592 C CA . TYR A 1 210 ? 5.336 2.526 -19.224 1.00 72.62 210 TYR A CA 1
ATOM 1593 C C . TYR A 1 210 ? 6.699 2.997 -18.676 1.00 72.62 210 TYR A C 1
ATOM 1595 O O . TYR A 1 210 ? 6.839 4.119 -18.197 1.00 72.62 210 TYR A O 1
ATOM 1603 N N . THR A 1 211 ? 7.707 2.123 -18.739 1.00 74.12 211 THR A N 1
ATOM 1604 C CA . THR A 1 211 ? 9.089 2.395 -18.324 1.00 74.12 211 THR A CA 1
ATOM 1605 C C . THR A 1 211 ? 10.059 2.094 -19.468 1.00 74.12 211 THR A C 1
ATOM 1607 O O . THR A 1 211 ? 9.664 1.605 -20.530 1.00 74.12 211 THR A O 1
ATOM 1610 N N . HIS A 1 212 ? 11.342 2.384 -19.267 1.00 78.19 212 HIS A N 1
ATOM 1611 C CA . HIS A 1 212 ? 12.393 2.148 -20.250 1.00 78.19 212 HIS A CA 1
ATOM 1612 C C . HIS A 1 212 ? 13.242 0.928 -19.896 1.00 78.19 212 HIS A C 1
ATOM 1614 O O . HIS A 1 212 ? 13.626 0.723 -18.743 1.00 78.19 212 HIS A O 1
ATOM 1620 N N . TRP A 1 213 ? 13.596 0.132 -20.908 1.00 79.94 213 TRP A N 1
ATOM 1621 C CA . TRP A 1 213 ? 14.303 -1.137 -20.718 1.00 79.94 213 TRP A CA 1
ATOM 1622 C C . TRP A 1 213 ? 15.644 -0.968 -19.993 1.00 79.94 213 TRP A C 1
ATOM 1624 O O . TRP A 1 213 ? 15.999 -1.821 -19.191 1.00 79.94 213 TRP A O 1
ATOM 1634 N N . LEU A 1 214 ? 16.365 0.141 -20.215 1.00 77.50 214 LEU A N 1
ATOM 1635 C CA . LEU A 1 214 ? 17.640 0.407 -19.538 1.00 77.50 214 LEU A CA 1
ATOM 1636 C C . LEU A 1 214 ? 17.456 0.615 -18.031 1.00 77.50 214 LEU A C 1
ATOM 1638 O O . LEU A 1 214 ? 18.270 0.138 -17.251 1.00 77.50 214 LEU A O 1
ATOM 1642 N N . GLN A 1 215 ? 16.377 1.281 -17.614 1.00 77.62 215 GLN A N 1
ATOM 1643 C CA . GLN A 1 215 ? 16.058 1.448 -16.196 1.00 77.62 215 GLN A CA 1
ATOM 1644 C C . GLN A 1 215 ? 15.740 0.096 -15.555 1.00 77.62 215 GLN A C 1
ATOM 1646 O O . GLN A 1 215 ? 16.246 -0.214 -14.473 1.00 77.62 215 GLN A O 1
ATOM 1651 N N . VAL A 1 216 ? 14.936 -0.718 -16.242 1.00 81.44 216 VAL A N 1
ATOM 1652 C CA . VAL A 1 216 ? 14.634 -2.087 -15.819 1.00 81.44 216 VAL A CA 1
ATOM 1653 C C . VAL A 1 216 ? 15.933 -2.889 -15.712 1.00 81.44 216 VAL A C 1
ATOM 1655 O O . VAL A 1 216 ? 16.226 -3.436 -14.657 1.00 81.44 216 VAL A O 1
ATOM 1658 N N . TYR A 1 217 ? 16.774 -2.888 -16.743 1.00 83.19 217 TYR A N 1
ATOM 1659 C CA . TYR A 1 217 ? 18.046 -3.611 -16.756 1.00 83.19 217 TYR A CA 1
ATOM 1660 C C . TYR A 1 217 ? 18.982 -3.169 -15.620 1.00 83.19 217 TYR A C 1
ATOM 1662 O O . TYR A 1 217 ? 19.464 -4.003 -14.860 1.00 83.19 217 TYR A O 1
ATOM 1670 N N . SER A 1 218 ? 19.168 -1.860 -15.416 1.00 80.12 218 SER A N 1
ATOM 1671 C CA . SER A 1 218 ? 19.979 -1.326 -14.310 1.00 80.12 218 SER A CA 1
ATOM 1672 C C . SER A 1 218 ? 19.434 -1.678 -12.922 1.00 80.12 218 SER A C 1
ATOM 1674 O O . SER A 1 218 ? 20.203 -1.747 -11.968 1.00 80.12 218 SER A O 1
ATOM 1676 N N . SER A 1 219 ? 18.127 -1.922 -12.801 1.00 82.25 219 SER A N 1
ATOM 1677 C CA . SER A 1 219 ? 17.487 -2.319 -11.540 1.00 82.25 219 SER A CA 1
ATOM 1678 C C . SER A 1 219 ? 17.596 -3.821 -11.260 1.00 82.25 219 SER A C 1
ATOM 1680 O O . SER A 1 219 ? 17.305 -4.244 -10.141 1.00 82.25 219 SER A O 1
ATOM 1682 N N . ASN A 1 220 ? 18.032 -4.625 -12.238 1.00 82.75 220 ASN A N 1
ATOM 1683 C CA . ASN A 1 220 ? 18.145 -6.083 -12.152 1.00 82.75 220 ASN A CA 1
ATOM 1684 C C . ASN A 1 220 ? 19.560 -6.568 -12.527 1.00 82.75 220 ASN A C 1
ATOM 1686 O O . ASN A 1 220 ? 19.731 -7.197 -13.572 1.00 82.75 220 ASN A O 1
ATOM 1690 N N . PRO A 1 221 ? 20.585 -6.290 -11.695 1.00 81.75 221 PRO A N 1
ATOM 1691 C CA . PRO A 1 221 ? 21.966 -6.717 -11.940 1.00 81.75 221 PRO A CA 1
ATOM 1692 C C . PRO A 1 221 ? 22.158 -8.240 -12.052 1.00 81.75 221 PRO A C 1
ATOM 1694 O O . PRO A 1 221 ? 23.203 -8.685 -12.517 1.00 81.75 221 PRO A O 1
ATOM 1697 N N . GLU A 1 222 ? 21.185 -9.036 -11.606 1.00 79.44 222 GLU A N 1
ATOM 1698 C CA . GLU A 1 222 ? 21.149 -10.495 -11.728 1.00 79.44 222 GLU A CA 1
ATOM 1699 C C . GLU A 1 222 ? 20.773 -10.999 -13.124 1.00 79.44 222 GLU A C 1
ATOM 1701 O O . GLU A 1 222 ? 21.043 -12.160 -13.431 1.00 79.44 222 GLU A O 1
ATOM 1706 N N . ILE A 1 223 ? 20.159 -10.163 -13.972 1.00 79.88 223 ILE A N 1
ATOM 1707 C CA . ILE A 1 223 ? 19.974 -10.513 -15.381 1.00 79.88 223 ILE A CA 1
ATOM 1708 C C . ILE A 1 223 ? 21.384 -10.607 -15.956 1.00 79.88 223 ILE A C 1
ATOM 1710 O O . ILE A 1 223 ? 22.130 -9.625 -15.957 1.00 79.88 223 ILE A O 1
ATOM 1714 N N . ASN A 1 224 ? 21.779 -11.813 -16.377 1.00 66.88 224 ASN A N 1
ATOM 1715 C CA . ASN A 1 224 ? 23.088 -12.068 -16.970 1.00 66.88 224 ASN A CA 1
ATOM 1716 C C . ASN A 1 224 ? 23.357 -11.043 -18.091 1.00 66.88 224 ASN A C 1
ATOM 1718 O O . ASN A 1 224 ? 22.429 -10.465 -18.648 1.00 66.88 224 ASN A O 1
ATOM 1722 N N . ARG A 1 225 ? 24.623 -10.824 -18.462 1.00 60.72 225 ARG A N 1
ATOM 1723 C CA . ARG A 1 225 ? 25.063 -9.740 -19.367 1.00 60.72 225 ARG A CA 1
ATOM 1724 C C . ARG A 1 225 ? 24.317 -9.658 -20.710 1.00 60.72 225 ARG A C 1
ATOM 1726 O O . ARG A 1 225 ? 24.503 -8.677 -21.425 1.00 60.72 225 ARG A O 1
ATOM 1733 N N . ASN A 1 226 ? 23.540 -10.680 -21.073 1.00 70.31 226 ASN A N 1
ATOM 1734 C CA . ASN A 1 226 ? 22.657 -10.675 -22.223 1.00 70.31 226 ASN A CA 1
ATOM 1735 C C . ASN A 1 226 ? 21.212 -10.275 -21.830 1.00 70.31 226 ASN A C 1
ATOM 1737 O O . ASN A 1 226 ? 20.452 -11.125 -21.367 1.00 70.31 226 ASN A O 1
ATOM 1741 N N . PRO A 1 227 ? 20.785 -9.024 -22.087 1.00 66.69 227 PRO A N 1
ATOM 1742 C CA . PRO A 1 227 ? 19.422 -8.555 -21.810 1.00 66.69 227 PRO A CA 1
ATOM 1743 C C . PRO A 1 227 ? 18.336 -9.229 -22.670 1.00 66.69 227 PRO A C 1
ATOM 1745 O O . PRO A 1 227 ? 17.148 -9.012 -22.429 1.00 66.69 227 PRO A O 1
ATOM 1748 N N . ASN A 1 228 ? 18.727 -10.035 -23.665 1.00 68.62 228 ASN A N 1
ATOM 1749 C CA . ASN A 1 228 ? 17.823 -10.826 -24.501 1.00 68.62 228 ASN A CA 1
ATOM 1750 C C . ASN A 1 228 ? 17.630 -12.262 -23.976 1.00 68.62 228 ASN A C 1
ATOM 1752 O O . ASN A 1 228 ? 16.855 -13.018 -24.555 1.00 68.62 228 ASN A O 1
ATOM 1756 N N . GLN A 1 229 ? 18.335 -12.652 -22.909 1.00 69.62 229 GLN A N 1
ATOM 1757 C CA . GLN A 1 229 ? 18.213 -13.959 -22.261 1.00 69.62 229 GLN A CA 1
ATOM 1758 C C . GLN A 1 229 ? 17.644 -13.765 -20.861 1.00 69.62 229 GLN A C 1
ATOM 1760 O O . GLN A 1 229 ? 18.370 -13.465 -19.916 1.00 69.62 229 GLN A O 1
ATOM 1765 N N . ILE A 1 230 ? 16.327 -13.902 -20.757 1.00 73.88 230 ILE A N 1
ATOM 1766 C CA . ILE A 1 230 ? 15.582 -13.751 -19.510 1.00 73.88 230 ILE A CA 1
ATOM 1767 C C . ILE A 1 230 ? 14.830 -15.053 -19.297 1.00 73.88 230 ILE A C 1
ATOM 1769 O O . ILE A 1 230 ? 14.197 -15.554 -20.230 1.00 73.88 230 ILE A O 1
ATOM 1773 N N . ASP A 1 231 ? 14.913 -15.597 -18.090 1.00 75.81 231 ASP A N 1
ATOM 1774 C CA . ASP A 1 231 ? 14.214 -16.833 -17.776 1.00 75.81 231 ASP A CA 1
ATOM 1775 C C . ASP A 1 231 ? 12.702 -16.582 -17.763 1.00 75.81 231 ASP A C 1
ATOM 1777 O O . ASP A 1 231 ? 12.211 -15.556 -17.275 1.00 75.81 231 ASP A O 1
ATOM 1781 N N . GLU A 1 232 ? 11.935 -17.530 -18.300 1.00 67.56 232 GLU A N 1
ATOM 1782 C CA . GLU A 1 232 ? 10.480 -17.449 -18.237 1.00 67.56 232 GLU A CA 1
ATOM 1783 C C . GLU A 1 232 ? 10.018 -17.378 -16.774 1.00 67.56 232 GLU A C 1
ATOM 1785 O O . GLU A 1 232 ? 10.517 -18.096 -15.908 1.00 67.56 232 GLU A O 1
ATOM 1790 N N . ASN A 1 233 ? 9.035 -16.517 -16.493 1.00 67.81 233 ASN A N 1
ATOM 1791 C CA . ASN A 1 233 ? 8.497 -16.270 -15.150 1.00 67.81 233 ASN A CA 1
ATOM 1792 C C . ASN A 1 233 ? 9.492 -15.670 -14.142 1.00 67.81 233 ASN A C 1
ATOM 1794 O O . ASN A 1 233 ? 9.179 -15.597 -12.950 1.00 67.81 233 ASN A O 1
ATOM 1798 N N . GLN A 1 234 ? 10.653 -15.185 -14.592 1.00 77.19 234 GLN A N 1
ATOM 1799 C CA . GLN A 1 234 ? 11.548 -14.411 -13.742 1.00 77.19 234 GLN A CA 1
ATOM 1800 C C . GLN A 1 234 ? 10.838 -13.149 -13.222 1.00 77.19 234 GLN A C 1
ATOM 1802 O O . GLN A 1 234 ? 10.145 -12.441 -13.961 1.00 77.19 234 GLN A O 1
ATOM 1807 N N . VAL A 1 235 ? 11.010 -12.865 -11.928 1.00 81.06 235 VAL A N 1
ATOM 1808 C CA . VAL A 1 235 ? 10.543 -11.621 -11.306 1.00 81.06 235 VAL A CA 1
ATOM 1809 C C . VAL A 1 235 ? 11.523 -10.508 -11.659 1.00 81.06 235 VAL A C 1
ATOM 1811 O O . VAL A 1 235 ? 12.687 -10.562 -11.274 1.00 81.06 235 VAL A O 1
ATOM 1814 N N . ILE A 1 236 ? 11.041 -9.491 -12.370 1.00 82.94 236 ILE A N 1
ATOM 1815 C CA . ILE A 1 236 ? 11.836 -8.361 -12.852 1.00 82.94 236 ILE A CA 1
ATOM 1816 C C . ILE A 1 236 ? 11.418 -7.092 -12.108 1.00 82.94 236 ILE A C 1
ATOM 1818 O O . ILE A 1 236 ? 10.236 -6.742 -12.069 1.00 82.94 236 ILE A O 1
ATOM 1822 N N . ARG A 1 237 ? 12.383 -6.374 -11.526 1.00 83.56 237 ARG A N 1
ATOM 1823 C CA . ARG A 1 237 ? 12.180 -5.063 -10.891 1.00 83.56 237 ARG A CA 1
ATOM 1824 C C . ARG A 1 237 ? 12.022 -3.971 -11.947 1.00 83.56 237 ARG A C 1
ATOM 1826 O O . ARG A 1 237 ? 12.839 -3.859 -12.852 1.00 83.56 237 ARG A O 1
ATOM 1833 N N . LEU A 1 238 ? 11.001 -3.131 -11.818 1.00 77.81 238 LEU A N 1
ATOM 1834 C CA . LEU A 1 238 ? 10.739 -2.010 -12.733 1.00 77.81 238 LEU A CA 1
ATOM 1835 C C . LEU A 1 238 ? 11.707 -0.833 -12.521 1.00 77.81 238 LEU A C 1
ATOM 1837 O 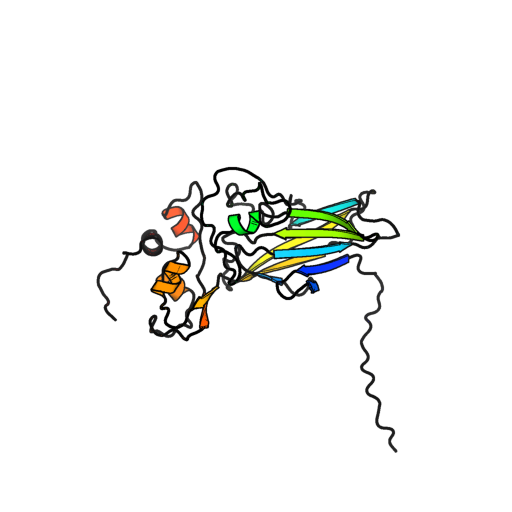O . LEU A 1 238 ? 11.808 0.057 -13.367 1.00 77.81 238 LEU A O 1
ATOM 1841 N N . GLY A 1 239 ? 12.417 -0.826 -11.391 1.00 73.25 239 GLY A N 1
ATOM 1842 C CA . GLY A 1 239 ? 13.156 0.338 -10.917 1.00 73.25 239 GLY A CA 1
ATOM 1843 C C . GLY A 1 239 ? 12.234 1.413 -10.332 1.00 73.25 239 GLY A C 1
ATOM 1844 O O . GLY A 1 239 ? 11.018 1.226 -10.287 1.00 73.25 239 GLY A O 1
ATOM 1845 N N . PRO A 1 240 ? 12.798 2.541 -9.874 1.00 67.75 240 PRO A N 1
ATOM 1846 C CA . PRO A 1 240 ? 12.021 3.621 -9.278 1.00 67.75 240 PRO A CA 1
ATOM 1847 C C . PRO A 1 240 ? 11.110 4.270 -10.327 1.00 67.75 240 PRO A C 1
ATOM 1849 O O . PRO A 1 240 ? 11.583 4.894 -11.277 1.00 67.75 240 PRO A O 1
ATOM 1852 N N . LEU A 1 241 ? 9.796 4.133 -10.166 1.00 66.00 241 LEU A N 1
ATOM 1853 C CA . LEU A 1 241 ? 8.826 4.799 -11.035 1.00 66.00 241 LEU A CA 1
ATOM 1854 C C . LEU A 1 241 ? 8.564 6.220 -10.528 1.00 66.00 241 LEU A C 1
ATOM 1856 O O . LEU A 1 241 ? 8.310 6.434 -9.340 1.00 66.00 241 LEU A O 1
ATOM 1860 N N . TYR A 1 242 ? 8.620 7.201 -11.432 1.00 66.31 242 TYR A N 1
ATOM 1861 C CA . TYR A 1 242 ? 8.398 8.604 -11.093 1.00 66.31 242 TYR A CA 1
ATOM 1862 C C . TYR A 1 242 ? 7.243 9.215 -11.887 1.00 66.31 242 TYR A C 1
ATOM 1864 O O . TYR A 1 242 ? 7.368 9.467 -13.085 1.00 66.31 242 TYR A O 1
ATOM 1872 N N . SER A 1 243 ? 6.143 9.522 -11.196 1.00 66.06 243 SER A N 1
ATOM 1873 C CA . SER A 1 243 ? 5.066 10.355 -11.737 1.00 66.06 243 SER A CA 1
ATOM 1874 C C . SER A 1 243 ? 5.489 11.827 -11.690 1.00 66.06 243 SER A C 1
ATOM 1876 O O . SER A 1 243 ? 5.712 12.382 -10.609 1.00 66.06 243 SER A O 1
ATOM 1878 N N . VAL A 1 244 ? 5.595 12.460 -12.862 1.00 70.62 244 VAL A N 1
ATOM 1879 C CA . VAL A 1 244 ? 5.936 13.886 -13.005 1.00 70.62 244 VAL A CA 1
ATOM 1880 C C . VAL A 1 244 ? 4.879 14.752 -12.316 1.00 70.62 244 VAL A C 1
ATOM 1882 O O . VAL A 1 244 ? 3.683 14.593 -12.568 1.00 70.62 244 VAL A O 1
ATOM 1885 N N . ARG A 1 245 ? 5.310 15.701 -11.482 1.00 63.22 245 ARG A N 1
ATOM 1886 C CA . ARG A 1 245 ? 4.450 16.600 -10.692 1.00 63.22 245 ARG A CA 1
ATOM 1887 C C . ARG A 1 245 ? 4.382 17.995 -11.316 1.00 63.22 245 ARG A C 1
ATOM 1889 O O . ARG A 1 245 ? 5.253 18.371 -12.100 1.00 63.22 245 ARG A O 1
ATOM 1896 N N . ILE A 1 246 ? 3.355 18.789 -10.996 1.00 58.75 246 ILE A N 1
ATOM 1897 C CA . ILE A 1 246 ? 3.356 20.217 -11.364 1.00 58.75 246 ILE A CA 1
ATOM 1898 C C . ILE A 1 246 ? 4.600 20.897 -10.773 1.00 58.75 246 ILE A C 1
ATOM 1900 O O . ILE A 1 246 ? 4.912 20.737 -9.595 1.00 58.75 246 ILE A O 1
ATOM 1904 N N . GLY A 1 247 ? 5.309 21.655 -11.612 1.00 71.06 247 GLY A N 1
ATOM 1905 C CA . GLY A 1 247 ? 6.550 22.343 -11.245 1.00 71.06 247 GLY A CA 1
ATOM 1906 C C . GLY A 1 247 ? 7.820 21.510 -11.427 1.00 71.06 247 GLY A C 1
ATOM 1907 O O . GLY A 1 247 ? 8.913 22.066 -11.331 1.00 71.06 247 GLY A O 1
ATOM 1908 N N . ASP A 1 248 ? 7.711 20.216 -11.743 1.00 76.31 248 ASP A N 1
ATOM 1909 C CA . ASP A 1 248 ? 8.884 19.442 -12.130 1.00 76.31 248 ASP A CA 1
ATOM 1910 C C . ASP A 1 248 ? 9.448 19.924 -13.468 1.00 76.31 248 ASP A C 1
ATOM 1912 O O . ASP A 1 248 ? 8.735 20.189 -14.436 1.00 76.31 248 ASP A O 1
ATOM 1916 N N . THR A 1 249 ? 10.772 19.963 -13.530 1.00 86.31 249 THR A N 1
ATOM 1917 C CA . THR A 1 249 ? 11.535 20.088 -14.767 1.00 86.31 249 THR A CA 1
ATOM 1918 C C . THR A 1 249 ? 12.378 18.831 -14.933 1.00 86.31 249 THR A C 1
ATOM 1920 O O . THR A 1 249 ? 12.695 18.145 -13.961 1.00 86.31 249 THR A O 1
ATOM 1923 N N . LEU A 1 250 ? 12.824 18.536 -16.156 1.00 83.00 250 LEU A N 1
ATOM 1924 C CA . LEU A 1 250 ? 13.775 17.438 -16.365 1.00 83.00 250 LEU A CA 1
ATOM 1925 C C . LEU A 1 250 ? 15.038 17.612 -15.511 1.00 83.00 250 LEU A C 1
ATOM 1927 O O . LEU A 1 250 ? 15.602 16.625 -15.054 1.00 83.00 250 LEU A O 1
ATOM 1931 N N . MET A 1 251 ? 15.448 18.859 -15.255 1.00 84.75 251 MET A N 1
ATOM 1932 C CA . MET A 1 251 ? 16.583 19.176 -14.392 1.00 84.75 251 MET A CA 1
ATOM 1933 C C . MET A 1 251 ? 16.308 18.837 -12.922 1.00 84.75 251 MET A C 1
ATOM 1935 O O . MET A 1 251 ? 17.149 18.206 -12.283 1.00 84.75 251 MET A O 1
ATOM 1939 N N . SER A 1 252 ? 15.142 19.213 -12.378 1.00 80.38 252 SER A N 1
ATOM 1940 C CA . SER A 1 252 ? 14.795 18.907 -10.980 1.00 80.38 252 SER A CA 1
ATOM 1941 C C . SER A 1 252 ? 14.657 17.403 -10.749 1.00 80.38 252 SER A C 1
ATOM 1943 O O . SER A 1 252 ? 15.132 16.894 -9.735 1.00 80.38 252 SER A O 1
ATOM 1945 N N . ILE A 1 253 ? 14.091 16.680 -11.717 1.00 77.38 253 ILE A N 1
ATOM 1946 C CA . ILE A 1 253 ? 13.996 15.217 -11.704 1.00 77.38 253 ILE A CA 1
ATOM 1947 C C . ILE A 1 253 ? 15.393 14.593 -11.781 1.00 77.38 253 ILE A C 1
ATOM 1949 O O . ILE A 1 253 ? 15.749 13.784 -10.929 1.00 77.38 253 ILE A O 1
ATOM 1953 N N . ALA A 1 254 ? 16.213 15.006 -12.750 1.00 75.88 254 ALA A N 1
ATOM 1954 C CA . ALA A 1 254 ? 17.572 14.499 -12.921 1.00 75.88 254 ALA A CA 1
ATOM 1955 C C . ALA A 1 254 ? 18.408 14.673 -11.642 1.00 75.88 254 ALA A C 1
ATOM 1957 O O . ALA A 1 254 ? 19.021 13.725 -11.156 1.00 75.88 254 ALA A O 1
ATOM 1958 N N . THR A 1 255 ? 18.326 15.857 -11.032 1.00 75.81 255 THR A N 1
ATOM 1959 C CA . THR A 1 255 ? 19.012 16.183 -9.775 1.00 75.81 255 THR A CA 1
ATOM 1960 C C . THR A 1 255 ? 18.528 15.301 -8.626 1.00 75.81 255 THR A C 1
ATOM 1962 O O . THR A 1 255 ? 19.339 14.746 -7.889 1.00 75.81 255 THR A O 1
ATOM 1965 N N . LYS A 1 256 ? 17.209 15.123 -8.494 1.00 69.88 256 LYS A N 1
ATOM 1966 C CA . LYS A 1 256 ? 16.587 14.301 -7.447 1.00 69.88 256 LYS A CA 1
ATOM 1967 C C . LYS A 1 256 ? 17.036 12.841 -7.487 1.00 69.88 256 LYS A C 1
ATOM 1969 O O . LYS A 1 256 ? 17.173 12.224 -6.436 1.00 69.88 256 LYS A O 1
ATOM 1974 N N . PHE A 1 257 ? 17.260 12.305 -8.683 1.00 68.44 257 PHE A N 1
ATOM 1975 C CA . PHE A 1 257 ? 17.676 10.918 -8.888 1.00 68.44 257 PHE A CA 1
ATOM 1976 C C . PHE A 1 257 ? 19.186 10.748 -9.099 1.00 68.44 257 PHE A C 1
ATOM 1978 O O . PHE A 1 257 ? 19.638 9.628 -9.318 1.00 68.44 257 PHE A O 1
ATOM 1985 N N . GLY A 1 258 ? 19.976 11.827 -9.028 1.00 68.00 258 GLY A N 1
ATOM 1986 C CA . GLY A 1 258 ? 21.424 11.765 -9.242 1.00 68.00 258 GLY A CA 1
ATOM 1987 C C . GLY A 1 258 ? 21.820 11.333 -10.660 1.00 68.00 258 GLY A C 1
ATOM 1988 O O . GLY A 1 258 ? 22.858 10.702 -10.842 1.00 68.00 258 GLY A O 1
ATOM 1989 N N . VAL A 1 259 ? 20.994 11.650 -11.660 1.00 74.06 259 VAL A N 1
ATOM 1990 C CA . VAL A 1 259 ? 21.220 11.348 -13.083 1.00 74.06 259 VAL A CA 1
ATOM 1991 C C . VAL A 1 259 ? 21.331 12.641 -13.897 1.00 74.06 259 VAL A C 1
ATOM 1993 O O . VAL A 1 259 ? 21.076 13.736 -13.405 1.00 74.06 259 VAL A O 1
ATOM 1996 N N . THR A 1 260 ? 21.717 12.539 -15.165 1.00 79.44 260 THR A N 1
ATOM 1997 C CA . THR A 1 260 ? 21.738 13.673 -16.103 1.00 79.44 260 THR A CA 1
ATOM 1998 C C . THR A 1 260 ? 20.380 13.869 -16.776 1.00 79.44 260 THR A C 1
ATOM 2000 O O . THR A 1 260 ? 19.625 12.919 -16.978 1.00 79.44 260 THR A O 1
ATOM 2003 N N . VAL A 1 261 ? 20.091 15.096 -17.218 1.00 81.44 261 VAL A N 1
ATOM 2004 C CA . VAL A 1 261 ? 18.883 15.406 -18.009 1.00 81.44 261 VAL A CA 1
ATOM 2005 C C . VAL A 1 261 ? 18.777 14.521 -19.255 1.00 81.44 261 VAL A C 1
ATOM 2007 O O . VAL A 1 261 ? 17.688 14.059 -19.586 1.00 81.44 261 VAL A O 1
ATOM 2010 N N . ASN A 1 262 ? 19.905 14.231 -19.911 1.00 75.75 262 ASN A N 1
ATOM 2011 C CA . ASN A 1 262 ? 19.935 13.340 -21.070 1.00 75.75 262 ASN A CA 1
ATOM 2012 C C . ASN A 1 262 ? 19.547 11.908 -20.696 1.00 75.75 262 ASN A C 1
ATOM 2014 O O . ASN A 1 262 ? 18.765 11.299 -21.412 1.00 75.75 262 ASN A O 1
ATOM 2018 N N . GLN A 1 263 ? 20.022 11.385 -19.562 1.00 69.06 263 GLN A N 1
ATOM 2019 C CA . GLN A 1 263 ? 19.606 10.065 -19.080 1.00 69.06 263 GLN A CA 1
ATOM 2020 C C . GLN A 1 263 ? 18.100 10.016 -18.781 1.00 69.06 263 GLN A C 1
ATOM 2022 O O . GLN A 1 263 ? 17.455 9.048 -19.171 1.00 69.06 263 GLN A O 1
ATOM 2027 N N . VAL A 1 264 ? 17.522 11.067 -18.181 1.00 73.81 264 VAL A N 1
ATOM 2028 C CA . VAL A 1 264 ? 16.061 11.162 -17.975 1.00 73.81 264 VAL A CA 1
ATOM 2029 C C . VAL A 1 264 ? 15.315 11.200 -19.311 1.00 73.81 264 VAL A C 1
ATOM 2031 O O . VAL A 1 264 ? 14.343 10.476 -19.493 1.00 73.81 264 VAL A O 1
ATOM 2034 N N . LEU A 1 265 ? 15.778 11.998 -20.279 1.00 75.69 265 LEU A N 1
ATOM 2035 C CA . LEU A 1 265 ? 15.191 12.049 -21.623 1.00 75.69 265 LEU A CA 1
ATOM 2036 C C . LEU A 1 265 ? 15.229 10.686 -22.317 1.00 75.69 265 LEU A C 1
ATOM 2038 O O . LEU A 1 265 ? 14.232 10.298 -22.925 1.00 75.69 265 LEU A O 1
ATOM 2042 N N . CYS A 1 266 ? 16.338 9.954 -22.185 1.00 65.25 266 CYS A N 1
ATOM 2043 C CA . CYS A 1 266 ? 16.465 8.607 -22.728 1.00 65.25 266 CYS A CA 1
ATOM 2044 C C . CYS A 1 266 ? 15.482 7.620 -22.091 1.00 65.25 266 CYS A C 1
ATOM 2046 O O . CYS A 1 266 ? 15.017 6.714 -22.764 1.00 65.25 266 CYS A O 1
ATOM 2048 N N . MET A 1 267 ? 15.141 7.792 -20.811 1.00 68.00 267 MET A N 1
ATOM 2049 C CA . MET A 1 267 ? 14.162 6.938 -20.130 1.00 68.00 267 MET A CA 1
ATOM 2050 C C . MET A 1 267 ? 12.711 7.235 -20.543 1.00 68.00 267 MET A C 1
ATOM 2052 O O . MET A 1 267 ? 11.840 6.395 -20.355 1.00 68.00 267 MET A O 1
ATOM 2056 N N . VAL A 1 268 ? 12.420 8.416 -21.098 1.00 65.38 268 VAL A N 1
ATOM 2057 C CA . VAL A 1 268 ? 11.046 8.816 -21.465 1.00 65.38 268 VAL A CA 1
ATOM 2058 C C . VAL A 1 268 ? 10.791 8.702 -22.974 1.00 65.38 268 VAL A C 1
ATOM 2060 O O . VAL A 1 268 ? 9.646 8.562 -23.401 1.00 65.38 268 VAL A O 1
ATOM 2063 N N . LYS A 1 269 ? 11.837 8.744 -23.806 1.00 60.66 269 LYS A N 1
ATOM 2064 C CA . LYS A 1 269 ? 11.732 8.622 -25.267 1.00 60.66 269 LYS A CA 1
ATOM 2065 C C . LYS A 1 269 ? 12.165 7.236 -25.736 1.00 60.66 269 LYS A C 1
ATOM 2067 O O . LYS A 1 269 ? 13.253 6.782 -25.409 1.00 60.66 269 LYS A O 1
ATOM 2072 N N . VAL A 1 270 ? 11.340 6.608 -26.576 1.00 46.62 270 VAL A N 1
ATOM 2073 C CA . VAL A 1 270 ? 11.604 5.278 -27.163 1.00 46.62 270 VAL A CA 1
ATOM 2074 C C . VAL A 1 270 ? 12.827 5.281 -28.103 1.00 46.62 270 VAL A C 1
ATOM 2076 O O . VAL A 1 270 ? 13.441 4.239 -28.299 1.00 46.62 270 VAL A O 1
ATOM 2079 N N . ASP A 1 271 ? 13.240 6.449 -28.611 1.00 45.84 271 ASP A N 1
ATOM 2080 C CA . ASP A 1 271 ? 14.230 6.567 -29.697 1.00 45.84 271 ASP A CA 1
ATOM 2081 C C . ASP A 1 271 ? 15.622 7.051 -29.253 1.00 45.84 271 ASP A C 1
ATOM 2083 O O . ASP A 1 271 ? 16.420 7.532 -30.059 1.00 45.84 271 ASP A O 1
ATOM 2087 N N . CYS A 1 272 ? 15.946 6.966 -27.966 1.00 47.84 272 CYS A N 1
ATOM 2088 C CA . CYS A 1 272 ? 17.246 7.410 -27.476 1.00 47.84 272 CYS A CA 1
ATOM 2089 C C . CYS A 1 272 ? 18.260 6.260 -27.409 1.00 47.84 272 CYS A C 1
ATOM 2091 O O . CYS A 1 272 ? 18.534 5.706 -26.346 1.00 47.84 272 CYS A O 1
ATOM 2093 N N . MET A 1 273 ? 18.882 5.959 -28.548 1.00 39.88 273 MET A N 1
ATOM 2094 C CA . MET A 1 273 ? 20.165 5.254 -28.614 1.00 39.88 273 MET A CA 1
ATOM 2095 C C . MET A 1 273 ? 21.217 6.161 -29.269 1.00 39.88 273 MET A C 1
ATOM 2097 O O . MET A 1 273 ? 20.923 6.786 -30.289 1.00 39.88 273 MET A O 1
ATOM 2101 N N . PRO A 1 274 ? 22.460 6.228 -28.757 1.00 35.31 274 PRO A N 1
ATOM 2102 C CA . PRO A 1 274 ? 23.589 6.517 -29.627 1.00 35.31 274 PRO A CA 1
ATOM 2103 C C . PRO A 1 274 ? 23.743 5.345 -30.607 1.00 35.31 274 PRO A C 1
ATOM 2105 O O . PRO A 1 274 ? 23.586 4.189 -30.220 1.00 35.31 274 PRO A O 1
ATOM 2108 N N . ALA A 1 275 ? 24.039 5.654 -31.868 1.00 33.25 275 ALA A N 1
ATOM 2109 C CA . ALA A 1 275 ? 24.051 4.736 -33.009 1.00 33.25 275 ALA A CA 1
ATOM 2110 C C . ALA A 1 275 ? 25.077 3.579 -32.954 1.00 33.25 275 ALA A C 1
ATOM 2112 O O . ALA A 1 275 ? 25.268 2.904 -33.957 1.00 33.25 275 ALA A O 1
ATOM 2113 N N . ASP A 1 276 ? 25.687 3.286 -31.806 1.00 29.95 276 ASP A N 1
ATOM 2114 C CA . ASP A 1 276 ? 26.752 2.294 -31.687 1.00 29.95 276 ASP A CA 1
ATOM 2115 C C . ASP A 1 276 ? 26.457 1.284 -30.578 1.00 29.95 276 ASP A C 1
ATOM 2117 O O . ASP A 1 276 ? 26.943 1.410 -29.448 1.00 29.95 276 ASP A O 1
ATOM 2121 N N . ARG A 1 277 ? 25.666 0.261 -30.922 1.00 28.08 277 ARG A N 1
ATOM 2122 C CA . ARG A 1 277 ? 25.979 -1.159 -30.662 1.00 28.08 277 ARG A CA 1
ATOM 2123 C C . ARG A 1 277 ? 24.814 -2.057 -31.077 1.00 28.08 277 ARG A C 1
ATOM 2125 O O . ARG A 1 277 ? 23.846 -2.228 -30.345 1.00 28.08 277 ARG A O 1
ATOM 2132 N N . GLN A 1 278 ? 24.969 -2.667 -32.250 1.00 25.64 278 GLN A N 1
ATOM 2133 C CA . GLN A 1 278 ? 24.422 -3.992 -32.527 1.00 25.64 278 GLN A CA 1
ATOM 2134 C C . GLN A 1 278 ? 25.090 -5.000 -31.588 1.00 25.64 278 GLN A C 1
ATOM 2136 O O . GLN A 1 278 ? 26.314 -5.120 -31.614 1.00 25.64 278 GLN A O 1
ATOM 2141 N N . CYS A 1 279 ? 24.274 -5.674 -30.781 1.00 28.33 279 CYS A N 1
ATOM 2142 C CA . CYS A 1 279 ? 24.399 -7.063 -30.338 1.00 28.33 279 CYS A CA 1
ATOM 2143 C C . CYS A 1 279 ? 22.999 -7.528 -29.926 1.00 28.33 279 CYS A C 1
ATOM 2145 O O . CYS A 1 279 ? 22.396 -6.853 -29.060 1.00 28.33 279 CYS A O 1
#

Radius of gyration: 23.17 Å; chains: 1; bounding box: 48×71×67 Å

pLDDT: mean 70.39, std 17.43, range [25.64, 94.62]

InterPro domains:
  IPR018392 LysM domain [PF01476] (242-263)
  IPR018392 LysM domain [cd00118] (242-263)

Organism: Guillardia theta (NCBI:txid55529)

Secondary structure (DSSP, 8-state):
----------------SS--SEEEEEEETTEEEE--TTS-EEEETT--EEEEEEEPPBTTB--SEEEEEETTS-PEE-------S-PPS--B---TTS-SBHHHHHHTSTT-TT-----S-S-TT---TTTT-EEEEEEETTEEEEEEEE-PPTTTT-STTSEEEEEEEEEEE-TT--B-PPEEEEEEEEPPEEEPPTT--HHHHHHHTTS-HHHHHHH-TTS-S-TT---TT-EEE-----PPPTT--HHHHHHHTT--HHHHHHHH-TT---S----